Protein AF-A0A8B6LXP3-F1 (afdb_monomer)

Sequence (207 aa):
MALITLAGRPRSDGAAGLPGRSPDLTAPDLPWEQPFKASILNLYGLVAARHMHEFGTTGEQLAWIKVAASTHAALNPSAMLRKVVTTEEVLASPLISGPLHKLDCCVVSDGGGALVVVHPDVARSLRRPVVNVLGAGEAVKGLQNGQVDLTWSAAAISGPRAFEEAGVKPADIQYASIYDSFTITVLMQLEDLGSRHGSGTLILERQ

Nearest PDB structures (foldseek):
  4u4e-assembly1_A  TM=8.832E-01  e=1.175E-10  Sphaerobacter thermophilus DSM 20745
  4yzo-assembly1_A  TM=8.970E-01  e=3.264E-09  Sulfurisphaera tokodaii str. 7
  7pyt-assembly1_B  TM=8.381E-01  e=6.774E-08  Geobacter metallireducens GS-15
  5ab7-assembly3_E  TM=8.722E-01  e=1.674E-06  Trypanosoma brucei brucei
  5ab5-assembly1_B  TM=7.367E-01  e=5.529E-07  Trypanosoma brucei brucei

Structure (mmCIF, N/CA/C/O backbone):
data_AF-A0A8B6LXP3-F1
#
_entry.id   AF-A0A8B6LXP3-F1
#
loop_
_atom_site.group_PDB
_atom_site.id
_atom_site.type_symbol
_atom_site.label_atom_id
_atom_site.label_alt_id
_atom_site.label_comp_id
_atom_site.label_asym_id
_atom_site.label_entity_id
_atom_site.label_seq_id
_atom_site.pdbx_PDB_ins_code
_atom_site.Cartn_x
_atom_site.Cartn_y
_atom_site.Cartn_z
_atom_site.occupancy
_atom_site.B_iso_or_equiv
_atom_site.auth_seq_id
_atom_site.auth_comp_id
_atom_site.auth_asym_id
_atom_site.auth_atom_id
_atom_site.pdbx_PDB_model_num
ATOM 1 N N . MET A 1 1 ? 21.561 -13.817 -13.496 1.00 84.19 1 MET A N 1
ATOM 2 C CA . MET A 1 1 ? 20.563 -14.296 -12.516 1.00 84.19 1 MET A CA 1
ATOM 3 C C . MET A 1 1 ? 20.689 -13.422 -11.290 1.00 84.19 1 MET A C 1
ATOM 5 O O . MET A 1 1 ? 21.812 -13.187 -10.868 1.00 84.19 1 MET A O 1
ATOM 9 N N . ALA A 1 2 ? 19.573 -12.944 -10.760 1.00 91.56 2 ALA A N 1
ATOM 10 C CA . ALA A 1 2 ? 19.497 -12.203 -9.513 1.00 91.56 2 ALA A CA 1
ATOM 11 C C . ALA A 1 2 ? 18.527 -12.924 -8.569 1.00 91.56 2 ALA A C 1
ATOM 13 O O . ALA A 1 2 ? 17.485 -13.420 -9.001 1.00 91.56 2 ALA A O 1
ATOM 14 N N . LEU A 1 3 ? 18.888 -12.997 -7.291 1.00 92.38 3 LEU A N 1
ATOM 15 C CA . LEU A 1 3 ? 18.000 -13.430 -6.219 1.00 92.38 3 LEU A CA 1
ATOM 16 C C . LEU A 1 3 ? 17.591 -12.181 -5.445 1.00 92.38 3 LEU A C 1
ATOM 18 O O . LEU A 1 3 ? 18.448 -11.493 -4.896 1.00 92.38 3 LEU A O 1
ATOM 22 N N . ILE A 1 4 ? 16.295 -11.900 -5.407 1.00 92.12 4 ILE A N 1
ATOM 23 C CA . ILE A 1 4 ? 15.724 -10.809 -4.622 1.00 92.12 4 ILE A CA 1
ATOM 24 C C . ILE A 1 4 ? 15.083 -11.446 -3.400 1.00 92.12 4 ILE A C 1
ATOM 26 O O . ILE A 1 4 ? 14.186 -12.271 -3.543 1.00 92.12 4 ILE A O 1
ATOM 30 N N . THR A 1 5 ? 15.539 -11.085 -2.206 1.00 90.38 5 THR A N 1
ATOM 31 C CA . THR A 1 5 ? 14.989 -11.590 -0.943 1.00 90.38 5 THR A CA 1
ATOM 32 C C . THR A 1 5 ? 14.399 -10.448 -0.138 1.00 90.38 5 THR A C 1
ATOM 34 O O . THR A 1 5 ? 15.025 -9.397 -0.019 1.00 90.38 5 THR A O 1
ATOM 37 N N . LEU A 1 6 ? 13.247 -10.681 0.477 1.00 87.44 6 LEU A N 1
ATOM 38 C CA . LEU A 1 6 ? 12.652 -9.782 1.456 1.00 87.44 6 LEU A CA 1
ATOM 39 C C . LEU A 1 6 ? 12.399 -10.578 2.733 1.00 87.44 6 LEU A C 1
ATOM 41 O O . LEU A 1 6 ? 11.826 -11.663 2.673 1.00 87.44 6 LEU A O 1
ATOM 45 N N . ALA A 1 7 ? 12.806 -10.047 3.880 1.00 85.31 7 ALA A N 1
ATOM 46 C CA . ALA A 1 7 ? 12.454 -10.597 5.181 1.00 85.31 7 ALA A CA 1
ATOM 47 C C . ALA A 1 7 ? 12.233 -9.457 6.175 1.00 85.31 7 ALA A C 1
ATOM 49 O O . ALA A 1 7 ? 13.026 -8.519 6.234 1.00 85.31 7 ALA A O 1
ATOM 50 N N . GLY A 1 8 ? 11.162 -9.552 6.958 1.00 77.44 8 GLY A N 1
ATOM 51 C CA . GLY A 1 8 ? 10.826 -8.619 8.025 1.00 77.44 8 GLY A CA 1
ATOM 52 C C . GLY A 1 8 ? 10.485 -9.375 9.304 1.00 77.44 8 GLY A C 1
ATOM 53 O O . GLY A 1 8 ? 9.817 -10.411 9.260 1.00 77.44 8 GLY A O 1
ATOM 54 N N . ARG A 1 9 ? 10.947 -8.855 10.446 1.00 79.75 9 ARG A N 1
ATOM 55 C CA . ARG A 1 9 ? 10.598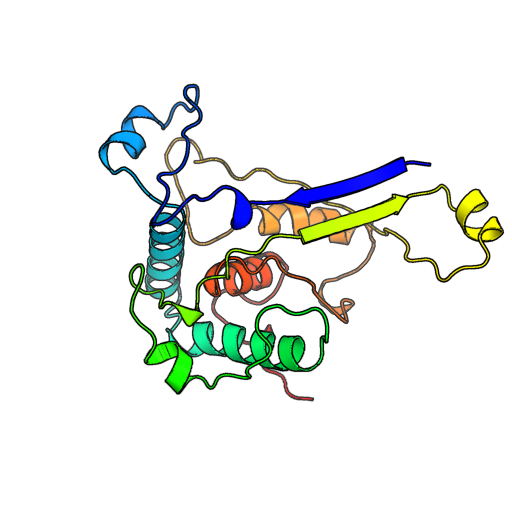 -9.362 11.785 1.00 79.75 9 ARG A CA 1
ATOM 56 C C . ARG A 1 9 ? 9.959 -8.308 12.716 1.00 79.75 9 ARG A C 1
ATOM 58 O O . ARG A 1 9 ? 10.206 -8.348 13.921 1.00 79.75 9 ARG A O 1
ATOM 65 N N . PRO A 1 10 ? 9.128 -7.369 12.213 1.00 73.50 10 PRO A N 1
ATOM 66 C CA . PRO A 1 10 ? 8.651 -6.243 13.017 1.00 73.50 10 PRO A CA 1
ATOM 67 C C . PRO A 1 10 ? 7.785 -6.650 14.220 1.00 73.50 10 PRO A C 1
ATOM 69 O O . PRO A 1 10 ? 7.701 -5.892 15.183 1.00 73.50 10 PRO A O 1
ATOM 72 N N . ARG A 1 11 ? 7.151 -7.830 14.209 1.00 76.56 11 ARG A N 1
ATOM 73 C CA . ARG A 1 11 ? 6.376 -8.333 15.353 1.00 76.56 11 ARG A CA 1
ATOM 74 C C . ARG A 1 11 ? 7.286 -8.980 16.397 1.00 76.56 11 ARG A C 1
ATOM 76 O O . ARG A 1 11 ? 7.095 -8.757 17.590 1.00 76.56 11 ARG A O 1
ATOM 83 N N . SER A 1 12 ? 8.263 -9.774 15.956 1.00 77.88 12 SER A N 1
ATOM 84 C CA . SER A 1 12 ? 9.232 -10.440 16.842 1.00 77.88 12 SER A CA 1
ATOM 85 C C . SER A 1 12 ? 10.267 -9.483 17.444 1.00 77.88 12 SER A C 1
ATOM 87 O O . SER A 1 12 ? 10.824 -9.788 18.495 1.00 77.88 12 SER A O 1
ATOM 89 N N . ASP A 1 13 ? 10.484 -8.317 16.833 1.00 73.12 13 ASP A N 1
ATOM 90 C CA . ASP A 1 13 ? 11.403 -7.282 17.330 1.00 73.12 13 ASP A CA 1
ATOM 91 C C . ASP A 1 13 ? 10.848 -6.503 18.546 1.00 73.12 13 ASP A C 1
ATOM 93 O O . ASP A 1 13 ? 11.537 -5.661 19.118 1.00 73.12 13 ASP A O 1
ATOM 97 N N . GLY A 1 14 ? 9.617 -6.792 18.988 1.00 57.97 14 GLY A N 1
ATOM 98 C CA . GLY A 1 14 ? 9.099 -6.331 20.282 1.00 57.97 14 GLY A CA 1
ATOM 99 C C . GLY A 1 14 ? 8.690 -4.856 20.346 1.00 57.97 14 GLY A C 1
ATOM 100 O O . GLY A 1 14 ? 8.429 -4.349 21.438 1.00 57.97 14 GLY A O 1
ATOM 101 N N . ALA A 1 15 ? 8.592 -4.163 19.207 1.00 57.53 15 ALA A N 1
ATOM 102 C CA . ALA A 1 15 ? 8.034 -2.815 19.138 1.00 57.53 15 ALA A CA 1
ATOM 103 C C . ALA A 1 15 ? 6.526 -2.849 19.460 1.00 57.53 15 ALA A C 1
ATOM 105 O O . ALA A 1 15 ? 5.680 -3.028 18.586 1.00 57.53 15 ALA A O 1
ATOM 106 N N . ALA A 1 16 ? 6.183 -2.712 20.741 1.00 47.12 16 ALA A N 1
ATOM 107 C CA . ALA A 1 16 ? 4.808 -2.580 21.207 1.00 47.12 16 ALA A CA 1
ATOM 108 C C . ALA A 1 16 ? 4.394 -1.098 21.251 1.00 47.12 16 ALA A C 1
ATOM 110 O O . ALA A 1 16 ? 5.124 -0.258 21.773 1.00 47.12 16 ALA A O 1
ATOM 111 N N . GLY A 1 17 ? 3.199 -0.782 20.743 1.00 55.72 17 GLY A N 1
ATOM 112 C CA . GLY A 1 17 ? 2.624 0.570 20.759 1.00 55.72 17 GLY A CA 1
ATOM 113 C C . GLY A 1 17 ? 2.599 1.237 19.383 1.00 55.72 17 GLY A C 1
ATOM 114 O O . GLY A 1 17 ? 2.706 0.564 18.365 1.00 55.72 17 GLY A O 1
ATOM 115 N N . LEU A 1 18 ? 2.410 2.559 19.357 1.00 58.12 18 LEU A N 1
ATOM 116 C CA . LEU A 1 18 ? 2.566 3.397 18.165 1.00 58.12 18 LEU A CA 1
ATOM 117 C C . LEU A 1 18 ? 4.042 3.817 18.084 1.00 58.12 18 LEU A C 1
ATOM 119 O O . LEU A 1 18 ? 4.393 4.830 18.695 1.00 58.12 18 LEU A O 1
ATOM 123 N N . PRO A 1 19 ? 4.940 3.061 17.423 1.00 58.75 19 PRO A N 1
ATOM 124 C CA . PRO A 1 19 ? 6.318 3.503 17.289 1.00 58.75 19 PRO A CA 1
ATOM 125 C C . PRO A 1 19 ? 6.330 4.849 16.561 1.00 58.75 19 PRO A C 1
ATOM 127 O O . PRO A 1 19 ? 5.720 5.010 15.500 1.00 58.75 19 PRO A O 1
ATOM 130 N N . GLY A 1 20 ? 7.001 5.835 17.158 1.00 59.81 20 GLY A N 1
ATOM 131 C CA . GLY A 1 20 ? 7.277 7.093 16.476 1.00 59.81 20 GLY A CA 1
ATOM 132 C C . GLY A 1 20 ? 8.071 6.806 15.205 1.00 59.81 20 GLY A C 1
ATOM 133 O O . GLY A 1 20 ? 8.937 5.929 15.198 1.00 59.81 20 GLY A O 1
ATOM 134 N N . ARG A 1 21 ? 7.768 7.527 14.122 1.00 66.38 21 ARG A N 1
ATOM 135 C CA . ARG A 1 21 ? 8.555 7.452 12.888 1.00 66.38 21 ARG A CA 1
ATOM 136 C C . ARG A 1 21 ? 10.017 7.749 13.235 1.00 66.38 21 ARG A C 1
ATOM 138 O O . ARG A 1 21 ? 10.291 8.815 13.778 1.00 66.38 21 ARG A O 1
ATOM 145 N N . SER A 1 22 ? 10.940 6.830 12.941 1.00 65.62 22 SER A N 1
ATOM 146 C CA . SER A 1 22 ? 12.377 7.116 13.023 1.00 65.62 22 SER A CA 1
ATOM 147 C C . SER A 1 22 ? 12.699 8.183 11.975 1.00 65.62 22 SER A C 1
ATOM 149 O O . SER A 1 22 ? 12.541 7.907 10.784 1.00 65.62 22 SER A O 1
ATOM 151 N N . PRO A 1 23 ? 13.059 9.410 12.381 1.00 66.44 23 PRO A N 1
ATOM 152 C CA . PRO A 1 23 ? 13.238 10.486 11.426 1.00 66.44 23 PRO A CA 1
ATOM 153 C C . PRO A 1 23 ? 14.556 10.323 10.673 1.00 66.44 23 PRO A C 1
ATOM 155 O O . PRO A 1 23 ? 15.575 9.956 11.259 1.00 66.44 23 PRO A O 1
ATOM 158 N N . ASP A 1 24 ? 14.542 10.665 9.388 1.00 73.94 24 ASP A N 1
ATOM 159 C CA . ASP A 1 24 ? 15.772 11.014 8.689 1.00 73.94 24 ASP A CA 1
ATOM 160 C C . ASP A 1 24 ? 16.252 12.360 9.239 1.00 73.94 24 ASP A C 1
ATOM 162 O O . ASP A 1 24 ? 15.599 13.385 9.052 1.00 73.94 24 ASP A O 1
ATOM 166 N N . LEU A 1 25 ? 17.386 12.347 9.944 1.00 78.88 25 LEU A N 1
ATOM 167 C CA . LEU A 1 25 ? 17.960 13.534 10.584 1.00 78.88 25 LEU A CA 1
ATOM 168 C C . LEU A 1 25 ? 18.403 14.607 9.580 1.00 78.88 25 LEU A C 1
ATOM 170 O O . LEU A 1 25 ? 18.666 15.738 9.981 1.00 78.88 25 LEU A O 1
ATOM 174 N N . THR A 1 26 ? 18.496 14.256 8.297 1.00 80.31 26 THR A N 1
ATOM 175 C CA . THR A 1 26 ? 18.890 15.164 7.216 1.00 80.31 26 THR A CA 1
ATOM 176 C C . THR A 1 26 ? 17.704 15.724 6.434 1.00 80.31 26 THR A C 1
ATOM 178 O O . THR A 1 26 ? 17.899 16.593 5.584 1.00 80.31 26 THR A O 1
ATOM 181 N N . ALA A 1 27 ? 16.479 15.279 6.736 1.00 78.56 27 ALA A N 1
ATOM 182 C CA . ALA A 1 27 ? 15.285 15.762 6.060 1.00 78.56 27 ALA A CA 1
ATOM 183 C C . ALA A 1 27 ? 15.072 17.265 6.356 1.00 78.56 27 ALA A C 1
ATOM 185 O O . ALA A 1 27 ? 14.985 17.655 7.525 1.00 78.56 27 ALA A O 1
ATOM 186 N N . PRO A 1 28 ? 14.990 18.133 5.329 1.00 80.06 28 PRO A N 1
ATOM 187 C CA . PRO A 1 28 ? 14.907 19.589 5.511 1.00 80.06 28 PRO A CA 1
ATOM 188 C C . PRO A 1 28 ? 13.631 20.033 6.247 1.00 80.06 28 PRO A C 1
ATOM 190 O O . PRO A 1 28 ? 13.588 21.094 6.868 1.00 80.06 28 PRO A O 1
ATOM 193 N N . ASP A 1 29 ? 12.594 19.210 6.182 1.00 79.56 29 ASP A N 1
ATOM 194 C CA . ASP A 1 29 ? 11.295 19.354 6.829 1.00 79.56 29 ASP A CA 1
ATOM 195 C C . ASP A 1 29 ? 11.272 18.901 8.295 1.00 79.56 29 ASP A C 1
ATOM 197 O O . ASP A 1 29 ? 10.357 19.269 9.035 1.00 79.56 29 ASP A O 1
ATOM 201 N N . LEU A 1 30 ? 12.288 18.159 8.748 1.00 82.44 30 LEU A N 1
ATOM 202 C CA . LEU A 1 30 ? 12.310 17.559 10.078 1.00 82.44 30 LEU A CA 1
ATOM 203 C C . LEU A 1 30 ? 12.027 18.554 11.219 1.00 82.44 30 LEU A C 1
ATOM 205 O O . LEU A 1 30 ? 11.229 18.205 12.091 1.00 82.44 30 LEU A O 1
ATOM 209 N N . PRO A 1 31 ? 12.593 19.782 11.246 1.00 85.88 31 PRO A N 1
ATOM 210 C CA . PRO A 1 31 ? 12.303 20.742 12.315 1.00 85.88 31 PRO A CA 1
ATOM 211 C C . PRO A 1 31 ? 10.820 21.124 12.417 1.00 85.88 31 PRO A C 1
ATOM 213 O O . PRO A 1 31 ? 10.364 21.531 13.486 1.00 85.88 31 PRO A O 1
ATOM 216 N N . TRP A 1 32 ? 10.069 20.984 11.321 1.00 82.44 32 TRP A N 1
ATOM 217 C CA . TRP A 1 32 ? 8.648 21.305 11.239 1.00 82.44 32 TRP A CA 1
ATOM 218 C C . TRP A 1 32 ? 7.757 20.112 11.588 1.00 82.44 32 TRP A C 1
ATOM 220 O O . TRP A 1 32 ? 6.678 20.321 12.122 1.00 82.44 32 TRP A O 1
ATOM 230 N N . GLU A 1 33 ? 8.186 18.871 11.344 1.00 81.38 33 GLU A N 1
ATOM 231 C CA . GLU A 1 33 ? 7.386 17.675 11.665 1.00 81.38 33 GLU A CA 1
ATOM 232 C C . GLU A 1 33 ? 7.692 17.097 13.056 1.00 81.38 33 GLU A C 1
ATOM 234 O O . GLU A 1 33 ? 6.796 16.613 13.757 1.00 81.38 33 GLU A O 1
ATOM 239 N N . GLN A 1 34 ? 8.958 17.152 13.483 1.00 83.62 34 GLN A N 1
ATOM 240 C CA . GLN A 1 34 ? 9.439 16.497 14.701 1.00 83.62 34 GLN A CA 1
ATOM 241 C C . GLN A 1 34 ? 8.672 16.899 15.974 1.00 83.62 34 GLN A C 1
ATOM 243 O O . GLN A 1 34 ? 8.364 15.997 16.765 1.00 83.62 34 GLN A O 1
ATOM 248 N N . PRO A 1 35 ? 8.312 18.182 16.206 1.00 87.75 35 PRO A N 1
ATOM 249 C CA . PRO A 1 35 ? 7.570 18.574 17.405 1.00 87.75 35 PRO A CA 1
ATOM 250 C C . PRO A 1 35 ? 6.214 17.871 17.543 1.00 87.75 35 PRO A C 1
ATOM 252 O O . PRO A 1 35 ? 5.754 17.639 18.662 1.00 87.75 35 PRO A O 1
ATOM 255 N N . PHE A 1 36 ? 5.599 17.485 16.421 1.00 85.81 36 PHE A N 1
ATOM 256 C CA . PHE A 1 36 ? 4.285 16.845 16.381 1.00 85.81 36 PHE A CA 1
ATOM 257 C C . PHE A 1 36 ? 4.342 15.326 16.567 1.00 85.81 36 PHE A C 1
ATOM 259 O O . PHE A 1 36 ? 3.299 14.704 16.760 1.00 85.81 36 PHE A O 1
ATOM 266 N N . LYS A 1 37 ? 5.544 14.727 16.546 1.00 83.75 37 LYS A N 1
ATOM 267 C CA . LYS A 1 37 ? 5.781 13.292 16.796 1.00 83.75 37 LYS A CA 1
ATOM 268 C C . LYS A 1 37 ? 4.835 12.387 15.998 1.00 83.75 37 LYS A C 1
ATOM 270 O O . LYS A 1 37 ? 4.305 11.409 16.528 1.00 83.75 37 LYS A O 1
ATOM 275 N N . ALA A 1 38 ? 4.614 12.730 14.730 1.00 83.50 38 ALA A N 1
ATOM 276 C CA . ALA A 1 38 ? 3.672 12.015 13.886 1.00 83.50 38 ALA A CA 1
ATOM 277 C C . ALA A 1 38 ? 4.057 10.532 13.760 1.00 83.50 38 ALA A C 1
ATOM 279 O O . ALA A 1 38 ? 5.201 10.179 13.460 1.00 83.50 38 ALA A O 1
ATOM 280 N N . SER A 1 39 ? 3.079 9.655 13.977 1.00 86.94 39 SER A N 1
ATOM 281 C CA . SER A 1 39 ? 3.188 8.242 13.617 1.00 86.94 39 SER A CA 1
ATOM 282 C C . SER A 1 39 ? 2.696 8.026 12.184 1.00 86.94 39 SER A C 1
ATOM 284 O O . SER A 1 39 ? 1.926 8.831 11.656 1.00 86.94 39 SER A O 1
ATOM 286 N N . ILE A 1 40 ? 3.079 6.907 11.563 1.00 87.81 40 ILE A N 1
ATOM 287 C CA . ILE A 1 40 ? 2.568 6.523 10.235 1.00 87.81 40 ILE A CA 1
ATOM 288 C C . ILE A 1 40 ? 1.030 6.477 10.221 1.00 87.81 40 ILE A C 1
ATOM 290 O O . ILE A 1 40 ? 0.410 6.925 9.261 1.00 87.81 40 ILE A O 1
ATOM 294 N N . LEU A 1 41 ? 0.416 6.021 11.316 1.00 90.94 41 LEU A N 1
ATOM 295 C CA . LEU A 1 41 ? -1.039 5.989 11.483 1.00 90.94 41 LEU A CA 1
ATOM 296 C C . LEU A 1 41 ? -1.665 7.383 11.402 1.00 90.94 41 LEU A C 1
ATOM 298 O O . LEU A 1 41 ? -2.692 7.557 10.751 1.00 90.94 41 LEU A O 1
ATOM 302 N N . ASN A 1 42 ? -1.032 8.385 12.014 1.00 91.69 42 ASN A N 1
ATOM 303 C CA . ASN A 1 42 ? -1.532 9.757 11.957 1.00 91.69 42 ASN A CA 1
ATOM 304 C C . ASN A 1 42 ? -1.368 10.371 10.572 1.00 91.69 42 ASN A C 1
ATOM 306 O O . ASN A 1 42 ? -2.283 11.040 10.101 1.00 91.69 42 ASN A O 1
ATOM 310 N N . LEU A 1 43 ? -0.250 10.098 9.896 1.00 91.56 43 LEU A N 1
ATOM 311 C CA . LEU A 1 43 ? -0.015 10.593 8.540 1.0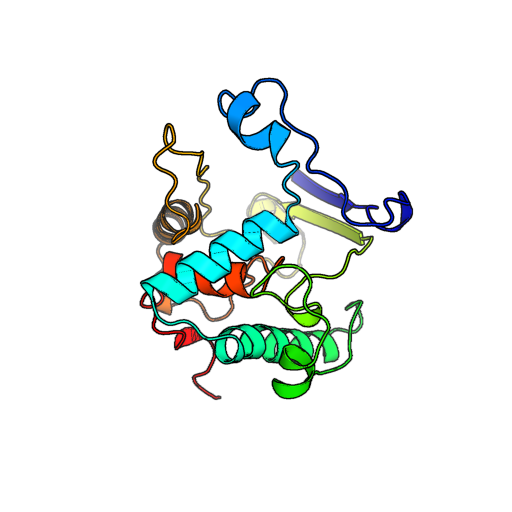0 91.56 43 LEU A CA 1
ATOM 312 C C . LEU A 1 43 ? -1.055 10.045 7.554 1.00 91.56 43 LEU A C 1
ATOM 314 O O . LEU A 1 43 ? -1.649 10.820 6.809 1.00 91.56 43 LEU A O 1
ATOM 318 N N . TYR A 1 44 ? -1.358 8.745 7.595 1.00 95.31 44 TYR A N 1
ATOM 319 C CA . TYR A 1 44 ? -2.421 8.183 6.751 1.00 95.31 44 TYR A CA 1
ATOM 320 C C . TYR A 1 44 ? -3.832 8.594 7.199 1.00 95.31 44 TYR A C 1
ATOM 322 O O . TYR A 1 44 ? -4.722 8.715 6.358 1.00 95.31 44 TYR A O 1
ATOM 330 N N . GLY A 1 45 ? -4.040 8.898 8.485 1.00 96.69 45 GLY A N 1
ATOM 331 C CA . GLY A 1 45 ? -5.264 9.553 8.954 1.00 96.69 45 GLY A CA 1
ATOM 332 C C . GLY A 1 45 ? -5.477 10.926 8.304 1.00 96.69 45 GLY A C 1
ATOM 333 O O . GLY A 1 45 ? -6.570 11.208 7.819 1.00 96.69 45 GLY A O 1
ATOM 334 N N . LEU A 1 46 ? -4.423 11.748 8.205 1.00 95.81 46 LEU A N 1
ATOM 335 C CA . LEU A 1 46 ? -4.471 13.044 7.510 1.00 95.81 46 LEU A CA 1
ATOM 336 C C . LEU A 1 46 ? -4.766 12.888 6.017 1.00 95.81 46 LEU A C 1
ATOM 338 O O . LEU A 1 46 ? -5.557 13.650 5.467 1.00 95.81 46 LEU A O 1
ATOM 342 N N . VAL A 1 47 ? -4.160 11.889 5.376 1.00 96.62 47 VAL A N 1
ATOM 343 C CA . VAL A 1 47 ? -4.432 11.551 3.976 1.00 96.62 47 VAL A CA 1
ATOM 344 C C . VAL A 1 47 ? -5.911 11.214 3.775 1.00 96.62 47 VAL A C 1
ATOM 346 O O . VAL A 1 47 ? -6.561 11.801 2.912 1.00 96.62 47 VAL A O 1
ATOM 349 N N . ALA A 1 48 ? -6.466 10.321 4.600 1.00 97.94 48 ALA A N 1
ATOM 350 C CA . ALA A 1 48 ? -7.876 9.954 4.519 1.00 97.94 48 ALA A CA 1
ATOM 351 C C . ALA A 1 48 ? -8.783 11.158 4.784 1.00 97.94 48 ALA A C 1
ATOM 353 O O . ALA A 1 48 ? -9.673 11.429 3.987 1.00 97.94 48 ALA A O 1
ATOM 354 N N . ALA A 1 49 ? -8.515 11.940 5.832 1.00 98.06 49 ALA A N 1
ATOM 355 C CA . ALA A 1 49 ? -9.271 13.155 6.119 1.00 98.06 49 ALA A CA 1
ATOM 356 C C . ALA A 1 49 ? -9.243 14.148 4.944 1.00 98.06 49 ALA A C 1
ATOM 358 O O . ALA A 1 49 ? -10.279 14.723 4.606 1.00 98.06 49 ALA A O 1
ATOM 359 N N . ARG A 1 50 ? -8.084 14.333 4.294 1.00 97.50 50 ARG A N 1
ATOM 360 C CA . ARG A 1 50 ? -7.965 15.227 3.138 1.00 97.50 50 ARG A CA 1
ATOM 361 C C . ARG A 1 50 ? -8.756 14.713 1.940 1.00 97.50 50 ARG A C 1
ATOM 363 O O . ARG A 1 50 ? -9.448 15.501 1.306 1.00 97.50 50 ARG A O 1
ATOM 370 N N . HIS A 1 51 ? -8.678 13.418 1.650 1.00 97.56 51 HIS A N 1
ATOM 371 C CA . HIS A 1 51 ? -9.411 12.802 0.542 1.00 97.56 51 HIS A CA 1
ATOM 372 C C . HIS A 1 51 ? -10.928 12.867 0.762 1.00 97.56 51 HIS A C 1
ATOM 374 O O . HIS A 1 51 ? -11.665 13.274 -0.132 1.00 97.56 51 HIS A O 1
ATOM 380 N N . MET A 1 52 ? -11.395 12.588 1.985 1.00 96.88 52 MET A N 1
ATOM 381 C CA . MET A 1 52 ? -12.802 12.760 2.365 1.00 96.88 52 MET A CA 1
ATOM 382 C C . MET A 1 52 ? -13.265 14.215 2.220 1.00 96.88 52 MET A C 1
ATOM 384 O O . MET A 1 52 ? -14.376 14.459 1.758 1.00 96.88 52 MET A O 1
ATOM 388 N N . HIS A 1 53 ? -12.426 15.183 2.598 1.00 97.44 53 HIS A N 1
ATOM 389 C CA . HIS A 1 53 ? -12.740 16.605 2.457 1.00 97.44 53 HIS A CA 1
ATOM 390 C C . HIS A 1 53 ? -12.851 17.047 0.992 1.00 97.44 53 HIS A C 1
ATOM 392 O O . HIS A 1 53 ? -13.788 17.760 0.648 1.00 97.44 53 HIS A O 1
ATOM 398 N N . GLU A 1 54 ? -11.905 16.635 0.146 1.00 96.25 54 GLU A N 1
ATOM 399 C CA . GLU A 1 54 ? -11.819 17.071 -1.253 1.00 96.25 54 GLU A CA 1
ATOM 400 C C . GLU A 1 54 ? -12.844 16.361 -2.151 1.00 96.25 54 GLU A C 1
ATOM 402 O O . GLU A 1 54 ? -13.466 16.986 -3.007 1.00 96.25 54 GLU A O 1
ATOM 407 N N . PHE A 1 55 ? -13.038 15.054 -1.947 1.00 95.25 55 PHE A N 1
ATOM 408 C CA . PHE A 1 55 ? -13.793 14.200 -2.869 1.00 95.25 55 PHE A CA 1
ATOM 409 C C . PHE A 1 55 ? -15.064 13.597 -2.265 1.00 95.25 55 PHE A C 1
ATOM 411 O O . PHE A 1 55 ? -15.814 12.925 -2.969 1.00 95.25 55 PHE A O 1
ATOM 418 N N . GLY A 1 56 ? -15.334 13.821 -0.976 1.00 95.25 56 GLY A N 1
ATOM 419 C CA . GLY A 1 56 ? -16.524 13.287 -0.312 1.00 95.25 56 GLY A CA 1
ATOM 420 C C . GLY A 1 56 ? -16.463 11.786 -0.021 1.00 95.25 56 GLY A C 1
ATOM 421 O O . GLY A 1 56 ? -17.501 11.181 0.243 1.00 95.25 56 GLY A O 1
ATOM 422 N N . THR A 1 57 ? -15.271 11.180 -0.060 1.00 95.88 57 THR A N 1
ATOM 423 C CA . THR A 1 57 ? -15.069 9.776 0.318 1.00 95.88 57 THR A CA 1
ATOM 424 C C . THR A 1 57 ? -15.648 9.495 1.697 1.00 95.88 57 THR A C 1
ATOM 426 O O . THR A 1 57 ? -15.570 10.315 2.612 1.00 95.88 57 THR A O 1
ATOM 429 N N . THR A 1 58 ? -16.237 8.318 1.856 1.00 97.06 58 THR A N 1
ATOM 430 C CA . THR A 1 58 ? -16.888 7.889 3.093 1.00 97.06 58 THR A CA 1
ATOM 431 C C . THR A 1 58 ? -16.105 6.767 3.764 1.00 97.06 58 THR A C 1
ATOM 433 O O . THR A 1 58 ? -15.413 5.985 3.111 1.00 97.06 58 THR A O 1
ATOM 436 N N . GLY A 1 59 ? -16.258 6.636 5.085 1.00 96.50 59 GLY A N 1
ATOM 437 C CA . GLY A 1 59 ? -15.719 5.480 5.807 1.00 96.50 59 GLY A CA 1
ATOM 438 C C . GLY A 1 59 ? -16.291 4.152 5.297 1.00 96.50 59 GLY A C 1
ATOM 439 O O . GLY A 1 59 ? -15.599 3.142 5.320 1.00 96.50 59 GLY A O 1
ATOM 440 N N . GLU A 1 60 ? -17.524 4.155 4.781 1.00 97.44 60 GLU A N 1
ATOM 441 C CA . GLU A 1 60 ? -18.153 2.977 4.178 1.00 97.44 60 GLU A CA 1
ATOM 442 C C . GLU A 1 60 ? -17.408 2.510 2.916 1.00 97.44 60 GLU A C 1
ATOM 444 O O . GLU A 1 60 ? -17.096 1.328 2.785 1.00 97.44 60 GLU A O 1
ATOM 449 N N . GLN A 1 61 ? -17.033 3.441 2.032 1.00 96.94 61 GLN A N 1
ATOM 450 C CA . GLN A 1 61 ? -16.232 3.133 0.840 1.00 96.94 61 GLN A CA 1
ATOM 451 C C . GLN A 1 61 ? -14.846 2.587 1.201 1.00 96.94 61 GLN A C 1
ATOM 453 O O . GLN A 1 61 ? -14.371 1.643 0.571 1.00 96.94 61 GLN A O 1
ATOM 458 N N . LEU A 1 62 ? -14.204 3.138 2.238 1.00 97.62 62 LEU A N 1
ATOM 459 C CA . LEU A 1 62 ? -12.940 2.599 2.747 1.00 97.62 62 LEU A CA 1
ATOM 460 C C . LEU A 1 62 ? -13.124 1.192 3.336 1.00 97.62 62 LEU A C 1
ATOM 462 O O . LEU A 1 62 ? -12.303 0.305 3.100 1.00 97.62 62 LEU A O 1
ATOM 466 N N . ALA A 1 63 ? -14.234 0.944 4.029 1.00 97.88 63 ALA A N 1
ATOM 467 C CA . ALA A 1 63 ? -14.539 -0.363 4.592 1.00 97.88 63 ALA A CA 1
ATOM 468 C C . ALA A 1 63 ? -14.742 -1.448 3.521 1.00 97.88 63 ALA A C 1
ATOM 470 O O . ALA A 1 63 ? -14.332 -2.590 3.742 1.00 97.88 63 ALA A O 1
ATOM 471 N N . TRP A 1 64 ? -15.278 -1.117 2.339 1.00 97.88 64 TRP A N 1
ATOM 472 C CA . TRP A 1 64 ? -15.399 -2.069 1.223 1.00 97.88 64 TRP A CA 1
ATOM 473 C C . TRP A 1 64 ? -14.053 -2.684 0.825 1.00 97.88 64 TRP A C 1
ATOM 475 O O . TRP A 1 64 ? -13.975 -3.886 0.560 1.00 97.88 64 TRP A O 1
ATOM 485 N N . ILE A 1 65 ? -12.978 -1.892 0.868 1.00 97.38 65 ILE A N 1
ATOM 486 C CA . ILE A 1 65 ? -11.609 -2.349 0.586 1.00 97.38 65 ILE A CA 1
ATOM 487 C C . ILE A 1 65 ? -11.206 -3.434 1.584 1.00 97.38 65 ILE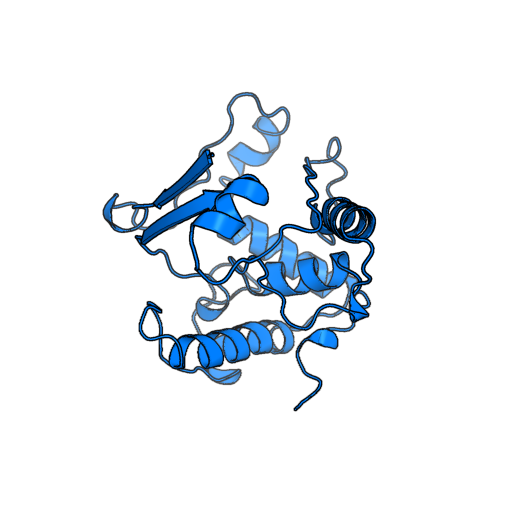 A C 1
ATOM 489 O O . ILE A 1 65 ? -10.688 -4.486 1.202 1.00 97.38 65 ILE A O 1
ATOM 493 N N . LYS A 1 66 ? -11.500 -3.223 2.870 1.00 97.62 66 LYS A N 1
ATOM 494 C CA . LYS A 1 66 ? -11.199 -4.202 3.914 1.00 97.62 66 LYS A CA 1
ATOM 495 C C . LYS A 1 66 ? -12.024 -5.480 3.771 1.00 97.62 66 LYS A C 1
ATOM 497 O O . LYS A 1 66 ? -11.479 -6.574 3.946 1.00 97.62 66 LYS A O 1
ATOM 502 N N . VAL A 1 67 ? -13.310 -5.365 3.447 1.00 98.00 67 VAL A N 1
ATOM 503 C CA . VAL A 1 67 ? -14.189 -6.521 3.205 1.00 98.00 67 VAL A CA 1
ATOM 504 C C . VAL A 1 67 ? -13.644 -7.359 2.045 1.00 98.00 67 VAL A C 1
ATOM 506 O O . VAL A 1 67 ? -13.445 -8.571 2.204 1.00 98.00 67 VAL A O 1
ATOM 509 N N . ALA A 1 68 ? -13.300 -6.717 0.925 1.00 96.44 68 ALA A N 1
ATOM 510 C CA . ALA A 1 68 ? -12.695 -7.374 -0.229 1.00 96.44 68 ALA A CA 1
ATOM 511 C C . ALA A 1 68 ? -11.377 -8.068 0.148 1.00 96.44 68 ALA A C 1
ATOM 513 O O . ALA A 1 68 ? -11.216 -9.264 -0.103 1.00 96.44 68 ALA A O 1
ATOM 514 N N . ALA A 1 69 ? -10.463 -7.372 0.830 1.00 96.25 69 ALA A N 1
ATOM 515 C CA . ALA A 1 69 ? -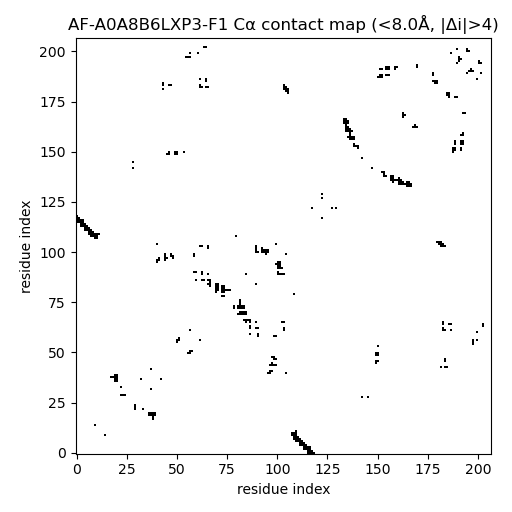9.198 -7.952 1.282 1.00 96.25 69 ALA A CA 1
ATOM 516 C C . ALA A 1 69 ? -9.414 -9.166 2.206 1.00 96.25 69 ALA A C 1
ATOM 518 O O . ALA A 1 69 ? -8.761 -10.197 2.044 1.00 96.25 69 ALA A O 1
ATOM 519 N N . SER A 1 70 ? -10.369 -9.089 3.139 1.00 97.19 70 SER A N 1
ATOM 520 C CA . SER A 1 70 ? -10.670 -10.186 4.072 1.00 97.19 70 SER A CA 1
ATOM 521 C C . SER A 1 70 ? -11.243 -11.426 3.378 1.00 97.19 70 SER A C 1
ATOM 523 O O . SER A 1 70 ? -10.932 -12.551 3.771 1.00 97.19 70 SER A O 1
ATOM 525 N N . THR A 1 71 ? -12.016 -11.227 2.308 1.00 97.00 71 THR A N 1
ATOM 526 C CA . THR A 1 71 ? -12.586 -12.310 1.498 1.00 97.00 71 THR A CA 1
ATOM 527 C C . THR A 1 71 ? -11.482 -13.082 0.778 1.00 97.00 71 THR A C 1
ATOM 529 O O . THR A 1 71 ? -11.427 -14.308 0.864 1.00 97.00 71 THR A O 1
ATOM 532 N N . HIS A 1 72 ? -10.538 -12.378 0.149 1.00 95.06 72 HIS A N 1
ATOM 533 C CA . HIS A 1 72 ? -9.378 -13.008 -0.488 1.00 95.06 72 HIS A CA 1
ATOM 534 C C . HIS A 1 72 ? -8.451 -13.673 0.538 1.00 95.06 72 HIS A C 1
ATOM 536 O O . HIS A 1 72 ? -7.968 -14.786 0.320 1.00 95.06 72 HIS A O 1
ATOM 542 N N . ALA A 1 73 ? -8.237 -13.034 1.690 1.00 95.56 73 ALA A N 1
ATOM 543 C CA . ALA A 1 73 ? -7.404 -13.581 2.754 1.00 95.56 73 ALA A CA 1
ATOM 544 C C . ALA A 1 73 ? -7.965 -14.895 3.328 1.00 95.56 73 ALA A C 1
ATOM 546 O O . ALA A 1 73 ? -7.194 -15.798 3.647 1.00 95.56 73 ALA A O 1
ATOM 547 N N . ALA A 1 74 ? -9.290 -15.056 3.404 1.00 97.31 74 ALA A N 1
ATOM 548 C CA . ALA A 1 74 ? -9.916 -16.302 3.854 1.00 97.31 74 ALA A CA 1
ATOM 549 C C . ALA A 1 74 ? -9.556 -17.512 2.966 1.00 97.31 74 ALA A C 1
ATOM 551 O O . ALA A 1 74 ? -9.405 -18.632 3.473 1.00 97.31 74 ALA A O 1
ATOM 552 N N . LEU A 1 75 ? -9.354 -17.269 1.665 1.00 96.56 75 LEU A N 1
ATOM 553 C CA . LEU A 1 75 ? -8.970 -18.270 0.664 1.00 96.56 75 LEU A CA 1
ATOM 554 C C . LEU A 1 75 ? -7.468 -18.586 0.673 1.00 96.56 75 LEU A C 1
ATOM 556 O O . LEU A 1 75 ? -7.053 -19.615 0.142 1.00 96.56 75 LEU A O 1
ATOM 560 N N . ASN A 1 76 ? -6.646 -17.736 1.291 1.00 95.88 76 ASN A N 1
ATOM 561 C CA . ASN A 1 76 ? -5.205 -17.926 1.366 1.00 95.88 76 ASN A CA 1
ATOM 562 C C . ASN A 1 76 ? -4.819 -18.645 2.676 1.00 95.88 76 ASN A C 1
ATOM 564 O O . ASN A 1 76 ? -4.903 -18.048 3.753 1.00 95.88 76 ASN A O 1
ATOM 568 N N . PRO A 1 77 ? -4.343 -19.905 2.630 1.00 94.94 77 PRO A N 1
ATOM 569 C CA . PRO A 1 77 ? -3.952 -20.636 3.836 1.00 94.94 77 PRO A CA 1
ATOM 570 C C . PRO A 1 77 ? -2.766 -19.996 4.573 1.00 94.94 77 PRO A C 1
ATOM 572 O O . PRO A 1 77 ? -2.619 -20.222 5.772 1.00 94.94 77 PRO A O 1
ATOM 575 N N . SER A 1 78 ? -1.959 -19.184 3.885 1.00 92.81 78 SER A N 1
ATOM 576 C CA . SER A 1 78 ? -0.807 -18.472 4.447 1.00 92.81 78 SER A CA 1
ATOM 577 C C . SER A 1 78 ? -1.159 -17.098 5.029 1.00 92.81 78 SER A C 1
ATOM 579 O O . SER A 1 78 ? -0.285 -16.437 5.587 1.00 92.81 78 SER A O 1
ATOM 581 N N . ALA A 1 79 ? -2.404 -16.628 4.893 1.00 92.88 79 ALA A N 1
ATOM 582 C CA . ALA A 1 79 ? -2.797 -15.327 5.426 1.00 92.88 79 ALA A CA 1
ATOM 583 C C . ALA A 1 79 ? -2.867 -15.344 6.961 1.00 92.88 79 ALA A C 1
ATOM 585 O O . ALA A 1 79 ? -3.423 -16.258 7.569 1.00 92.88 79 ALA A O 1
ATOM 586 N N . MET A 1 80 ? -2.345 -14.287 7.591 1.00 90.88 80 MET A N 1
ATOM 587 C CA . MET A 1 80 ? -2.351 -14.136 9.051 1.00 90.88 80 MET A CA 1
ATOM 588 C C . MET A 1 80 ? -3.767 -13.951 9.610 1.00 90.88 80 MET A C 1
ATOM 590 O O . MET A 1 80 ? -4.117 -14.531 10.636 1.00 90.88 80 MET A O 1
ATOM 594 N N . LEU A 1 81 ? -4.583 -13.134 8.939 1.00 92.94 81 LEU A N 1
ATOM 595 C CA . LEU A 1 81 ? -5.989 -12.930 9.271 1.00 92.94 81 LEU A CA 1
ATOM 596 C C . LEU A 1 81 ? -6.853 -13.573 8.193 1.00 92.94 81 LEU A C 1
ATOM 598 O O . LEU A 1 81 ? -6.850 -13.124 7.054 1.00 92.94 81 LEU A O 1
ATOM 602 N N . ARG A 1 82 ? -7.612 -14.601 8.568 1.00 95.25 82 ARG A N 1
ATOM 603 C CA . ARG A 1 82 ? -8.489 -15.348 7.648 1.00 95.25 82 ARG A CA 1
ATOM 604 C C . ARG A 1 82 ? -9.979 -15.151 7.932 1.00 95.25 82 ARG A C 1
ATOM 606 O O . ARG A 1 82 ? -10.813 -15.748 7.261 1.00 95.25 82 ARG A O 1
ATOM 613 N N . LYS A 1 83 ? -10.322 -14.342 8.942 1.00 96.75 83 LYS A N 1
ATOM 614 C CA . LYS A 1 83 ? -11.712 -13.990 9.256 1.00 96.75 83 LYS A CA 1
ATOM 615 C C . LYS A 1 83 ? -12.207 -12.979 8.217 1.00 96.75 83 LYS A C 1
ATOM 617 O O . LYS A 1 83 ? -11.649 -11.887 8.132 1.00 96.75 83 LYS A O 1
ATOM 622 N N . VAL A 1 84 ? -13.262 -13.337 7.489 1.00 97.69 84 VAL A N 1
ATOM 623 C CA . VAL A 1 84 ? -14.029 -12.390 6.668 1.00 97.69 84 VAL A CA 1
ATOM 624 C C . VAL A 1 84 ? -14.744 -11.409 7.594 1.00 97.69 84 VAL A C 1
ATOM 626 O O . VAL A 1 84 ? -15.321 -11.836 8.596 1.00 97.69 84 VAL A O 1
ATOM 629 N N . VAL A 1 85 ? -14.680 -10.117 7.278 1.00 98.06 85 VAL A N 1
ATOM 630 C CA . VAL A 1 85 ? -15.362 -9.063 8.044 1.00 98.06 85 VAL A CA 1
ATOM 631 C C . VAL A 1 85 ? -16.432 -8.375 7.210 1.00 98.06 85 VAL A C 1
ATOM 633 O O . VAL A 1 85 ? -16.327 -8.354 5.984 1.00 98.06 85 VAL A O 1
ATOM 636 N N . THR A 1 86 ? -17.444 -7.808 7.864 1.00 98.44 86 THR A N 1
ATOM 637 C CA . THR A 1 86 ? -18.457 -6.962 7.205 1.00 98.44 86 THR A CA 1
ATOM 638 C C . THR A 1 86 ? -18.106 -5.477 7.294 1.00 98.44 86 THR A C 1
ATOM 640 O O . THR A 1 86 ? -17.268 -5.069 8.101 1.00 98.44 86 THR A O 1
ATOM 643 N N . THR A 1 87 ? -18.767 -4.649 6.485 1.00 98.00 87 THR A N 1
ATOM 644 C CA . THR A 1 87 ? -18.625 -3.187 6.528 1.00 98.00 87 THR A CA 1
ATOM 645 C C . THR A 1 87 ? -18.947 -2.630 7.917 1.00 98.00 87 THR A C 1
ATOM 647 O O . THR A 1 87 ? -18.207 -1.801 8.443 1.00 98.00 87 THR A O 1
ATOM 650 N N . GLU A 1 88 ? -19.999 -3.136 8.561 1.00 98.50 88 GLU A N 1
ATOM 651 C CA . GLU A 1 88 ? -20.416 -2.734 9.907 1.00 98.50 88 GLU A CA 1
ATOM 652 C C . GLU A 1 88 ? -19.362 -3.103 10.952 1.00 98.50 88 GLU A C 1
ATOM 654 O O . GLU A 1 88 ? -19.073 -2.301 11.836 1.00 98.50 88 GLU A O 1
ATOM 659 N N . GLU A 1 89 ? -18.742 -4.284 10.844 1.00 98.44 89 GLU A N 1
ATOM 660 C CA . GLU A 1 89 ? -17.647 -4.675 11.737 1.00 98.44 89 GLU A CA 1
ATOM 661 C C . GLU A 1 89 ? -16.427 -3.756 11.580 1.00 98.44 89 GLU A C 1
ATOM 663 O O . GLU A 1 89 ? -15.774 -3.437 12.576 1.00 98.44 89 GLU A O 1
ATOM 668 N N . VAL A 1 90 ? -16.120 -3.310 10.354 1.00 98.12 90 VAL A N 1
ATOM 669 C CA . VAL A 1 90 ? -15.032 -2.353 10.091 1.00 98.12 90 VAL A CA 1
ATOM 670 C C . VAL A 1 90 ? -15.327 -1.007 10.745 1.00 98.12 90 VAL A C 1
ATOM 672 O O . VAL A 1 90 ? -14.502 -0.526 11.528 1.00 98.12 90 VAL A O 1
ATOM 675 N N . LEU A 1 91 ? -16.514 -0.451 10.494 1.00 97.94 91 LEU A N 1
ATOM 676 C CA . LEU A 1 91 ? -16.952 0.844 11.025 1.00 97.94 91 LEU A CA 1
ATOM 677 C C . LEU A 1 91 ? -17.136 0.840 12.549 1.00 97.94 91 LEU A C 1
ATOM 679 O O . LEU A 1 91 ? -16.947 1.866 13.193 1.00 97.94 91 LEU A O 1
ATOM 683 N N . ALA A 1 92 ? -17.488 -0.304 13.140 1.00 98.31 92 ALA A N 1
ATOM 684 C CA . ALA A 1 92 ? -17.615 -0.460 14.589 1.00 98.31 92 ALA A CA 1
ATOM 685 C C . ALA A 1 92 ? -16.278 -0.765 15.288 1.00 98.31 92 ALA A C 1
ATOM 687 O O . ALA A 1 92 ? -16.223 -0.828 16.520 1.00 98.31 92 ALA A O 1
ATOM 688 N N . SER A 1 93 ? -15.197 -1.001 14.536 1.00 98.06 93 SER A N 1
ATOM 689 C CA . SER A 1 93 ? -13.892 -1.282 15.132 1.00 98.06 93 SER A CA 1
ATOM 690 C C . SER A 1 93 ? -13.287 -0.021 15.774 1.00 98.06 93 SER A C 1
ATOM 692 O O . SER A 1 93 ? -13.643 1.091 15.395 1.00 98.06 93 SER A O 1
ATOM 694 N N . PRO A 1 94 ? -12.384 -0.140 16.770 1.00 97.88 94 PRO A N 1
ATOM 695 C CA . PRO A 1 94 ? -11.870 1.027 17.486 1.00 97.88 94 PRO A CA 1
ATOM 696 C C . PRO A 1 94 ? -11.239 2.063 16.554 1.00 97.88 94 PRO A C 1
ATOM 698 O O . PRO A 1 94 ? -10.433 1.701 15.697 1.00 97.88 94 PRO A O 1
ATOM 701 N N . LEU A 1 95 ? -11.555 3.343 16.753 1.00 96.75 95 LEU A N 1
ATOM 702 C CA . LEU A 1 95 ? -10.890 4.434 16.045 1.00 96.75 95 LEU A CA 1
ATOM 703 C C . LEU A 1 95 ? -9.416 4.498 16.465 1.00 96.75 95 LEU A C 1
ATOM 705 O O . LEU A 1 95 ? -9.120 4.540 17.660 1.00 96.75 95 LEU A O 1
ATOM 709 N N . ILE A 1 96 ? -8.500 4.505 15.494 1.00 94.25 96 ILE A N 1
ATOM 710 C CA . ILE A 1 96 ? -7.054 4.562 15.767 1.00 94.25 96 ILE A CA 1
ATOM 711 C C . ILE A 1 96 ? -6.492 5.941 15.438 1.00 94.25 96 ILE A C 1
ATOM 713 O O . ILE A 1 96 ? -5.799 6.538 16.259 1.00 94.25 96 ILE A O 1
ATOM 717 N N . SER A 1 97 ? -6.802 6.462 14.251 1.00 94.19 97 SER A N 1
ATOM 718 C CA . SER A 1 97 ? -6.432 7.818 13.854 1.00 94.19 97 SER A CA 1
ATOM 719 C C . SER A 1 97 ? -7.473 8.346 12.887 1.00 94.19 97 SER A C 1
ATOM 721 O O . SER A 1 97 ? -7.493 7.930 11.733 1.00 94.19 97 SER A O 1
ATOM 723 N N . GLY A 1 98 ? -8.326 9.256 13.364 1.00 94.50 98 GLY A N 1
ATOM 724 C CA . GLY A 1 98 ? -9.465 9.764 12.600 1.00 94.50 98 GLY A CA 1
ATOM 725 C C . GLY A 1 98 ? -9.087 10.154 11.166 1.00 94.50 98 GLY A C 1
ATOM 726 O O . GLY A 1 98 ? -8.110 10.888 11.000 1.00 94.50 98 GLY A O 1
ATOM 727 N N . PRO A 1 99 ? -9.815 9.654 10.145 1.00 96.38 99 PRO A N 1
ATOM 728 C CA . PRO A 1 99 ? -11.057 8.859 10.190 1.00 96.38 99 PRO A CA 1
ATOM 729 C C . PRO A 1 99 ? -10.863 7.324 10.241 1.00 96.38 99 PRO A C 1
ATOM 731 O O . PRO A 1 99 ? -11.841 6.588 10.160 1.00 96.38 99 PRO A O 1
ATOM 734 N N . LEU A 1 100 ? -9.628 6.828 10.339 1.00 97.69 100 LEU A N 1
ATOM 735 C CA . LEU A 1 100 ? -9.296 5.409 10.191 1.00 97.69 100 LEU A CA 1
ATOM 736 C C . LEU A 1 100 ? -9.548 4.603 11.473 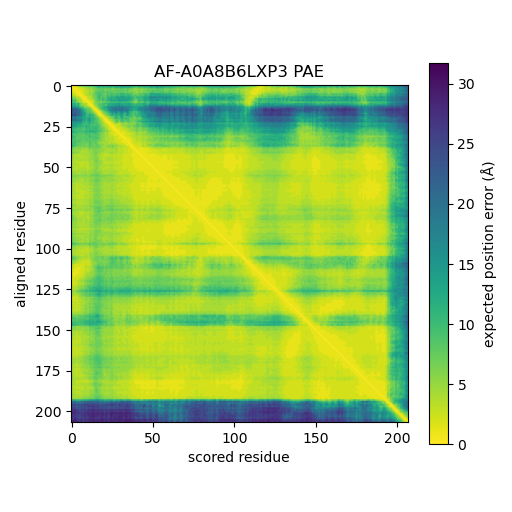1.00 97.69 100 LEU A C 1
ATOM 738 O O . LEU A 1 100 ? -9.042 4.928 12.561 1.00 97.69 100 LEU A O 1
ATOM 742 N N . HIS A 1 101 ? -10.273 3.497 11.320 1.00 97.62 101 HIS A N 1
ATOM 743 C CA . HIS A 1 101 ? -10.503 2.509 12.364 1.00 97.62 101 HIS A CA 1
ATOM 744 C C . HIS A 1 101 ? -9.439 1.407 12.348 1.00 97.62 101 HIS A C 1
ATOM 746 O O . HIS A 1 101 ? -8.612 1.278 11.446 1.00 97.62 101 HIS A O 1
ATOM 752 N N . LYS A 1 102 ? -9.453 0.558 13.375 1.00 96.56 102 LYS A N 1
ATOM 753 C CA . LYS A 1 102 ? -8.492 -0.536 13.537 1.00 96.56 102 LYS A CA 1
ATOM 754 C C . LYS A 1 102 ? -8.478 -1.474 12.337 1.00 96.56 102 LYS A C 1
ATOM 756 O O . LYS A 1 102 ? -7.411 -1.943 11.953 1.00 96.56 102 LYS A O 1
ATOM 761 N N . LEU A 1 103 ? -9.645 -1.774 11.770 1.00 97.06 103 LEU A N 1
ATOM 762 C CA . LEU A 1 103 ? -9.740 -2.668 10.620 1.00 97.06 103 LEU A CA 1
ATOM 763 C C . LEU A 1 103 ? -9.329 -2.012 9.294 1.00 97.06 103 LEU A C 1
ATOM 765 O O . LEU A 1 103 ? -9.041 -2.755 8.357 1.00 97.06 103 LEU A O 1
ATOM 769 N N . ASP A 1 104 ? -9.187 -0.684 9.245 1.00 97.31 104 ASP A N 1
ATOM 770 C CA . ASP A 1 104 ? -8.558 0.024 8.123 1.00 97.31 104 ASP A CA 1
ATOM 771 C C . ASP A 1 104 ? -7.032 -0.118 8.109 1.00 97.31 104 ASP A C 1
ATOM 773 O O . ASP A 1 104 ? -6.404 0.167 7.096 1.00 97.31 104 ASP A O 1
ATOM 777 N N . CYS A 1 105 ? -6.430 -0.541 9.224 1.00 95.25 105 CYS A N 1
ATOM 778 C CA . CYS A 1 105 ? -4.985 -0.635 9.397 1.00 95.25 105 CYS A CA 1
ATOM 779 C C . CYS A 1 105 ? -4.487 -2.063 9.120 1.00 95.25 105 CYS A C 1
ATOM 781 O O . CYS A 1 105 ? -5.106 -3.048 9.549 1.00 95.25 105 CYS A O 1
ATOM 783 N N . CYS A 1 106 ? -3.336 -2.199 8.457 1.00 89.62 106 CYS A N 1
ATOM 784 C CA . CYS A 1 106 ? -2.698 -3.499 8.279 1.00 89.62 106 CYS A CA 1
ATOM 785 C C . CYS A 1 106 ? -2.232 -4.097 9.618 1.00 89.62 106 CYS A C 1
ATOM 787 O O . CYS A 1 106 ? -1.956 -3.398 10.598 1.00 89.62 106 CYS A O 1
ATOM 789 N N . VAL A 1 107 ? -2.119 -5.424 9.662 1.00 86.75 107 VAL A N 1
ATOM 790 C CA . VAL A 1 107 ? -1.513 -6.108 10.809 1.00 86.75 107 VAL A CA 1
ATOM 791 C C . VAL A 1 107 ? 0.004 -6.054 10.730 1.00 86.75 107 VAL A C 1
ATOM 793 O O . VAL A 1 107 ? 0.585 -6.112 9.651 1.00 86.75 107 VAL A O 1
ATOM 796 N N . VAL A 1 108 ? 0.653 -6.005 11.890 1.00 83.75 108 VAL A N 1
ATOM 797 C CA . VAL A 1 108 ? 2.098 -6.212 11.978 1.00 83.75 108 VAL A CA 1
ATOM 798 C C . VAL A 1 108 ? 2.372 -7.713 11.913 1.00 83.75 108 VAL A C 1
ATOM 800 O O . VAL A 1 108 ? 1.948 -8.471 12.790 1.00 83.75 108 VAL A O 1
ATOM 803 N N . SER A 1 109 ? 3.081 -8.139 10.872 1.00 84.25 109 SER A N 1
ATOM 804 C CA . SER A 1 109 ? 3.410 -9.541 10.607 1.00 84.25 109 SER A CA 1
ATOM 805 C C . SER A 1 109 ? 4.913 -9.744 10.443 1.00 84.25 109 SER A C 1
ATOM 807 O O . SER A 1 109 ? 5.597 -8.891 9.882 1.00 84.25 109 SER A O 1
ATOM 809 N N . ASP A 1 110 ? 5.400 -10.910 10.861 1.00 86.31 110 ASP A N 1
ATOM 810 C CA . ASP A 1 110 ? 6.724 -11.399 10.475 1.00 86.31 110 ASP A CA 1
ATOM 811 C C . ASP A 1 110 ? 6.589 -12.261 9.222 1.00 86.31 110 ASP A C 1
ATOM 813 O O . ASP A 1 110 ? 5.621 -13.012 9.078 1.00 86.31 110 ASP A O 1
ATOM 817 N N . GLY A 1 111 ? 7.565 -12.189 8.327 1.00 86.19 111 GLY A N 1
ATOM 818 C CA . GLY A 1 111 ? 7.540 -12.981 7.107 1.00 86.19 111 GLY A CA 1
ATOM 819 C C . GLY A 1 111 ? 8.776 -12.781 6.251 1.00 86.19 111 GLY A C 1
ATOM 820 O O . GLY A 1 111 ? 9.559 -11.853 6.453 1.00 86.19 111 GLY A O 1
ATOM 821 N N . GLY A 1 112 ? 8.948 -13.665 5.276 1.00 90.50 112 GLY A N 1
ATOM 822 C CA . GLY A 1 112 ? 9.997 -13.532 4.284 1.00 90.50 112 GLY A CA 1
ATOM 823 C C . GLY A 1 112 ? 9.720 -14.356 3.037 1.00 90.50 112 GLY A C 1
ATOM 824 O O . GLY A 1 112 ? 8.945 -15.312 3.062 1.00 90.50 112 GLY A O 1
ATOM 825 N N . GLY A 1 113 ? 10.353 -13.964 1.941 1.00 92.62 113 GLY A N 1
ATOM 826 C CA . GLY A 1 113 ? 10.200 -14.590 0.639 1.00 92.62 113 GLY A CA 1
ATOM 827 C C . GLY A 1 113 ? 11.335 -14.214 -0.304 1.00 92.62 113 GLY A C 1
ATOM 828 O O . GLY A 1 113 ? 12.164 -13.352 -0.001 1.00 92.62 113 GLY A O 1
ATOM 829 N N . ALA A 1 114 ? 11.375 -14.882 -1.456 1.00 94.38 114 ALA A N 1
ATOM 830 C CA . ALA A 1 114 ? 12.369 -14.612 -2.478 1.00 94.38 114 ALA A CA 1
ATOM 831 C C . ALA A 1 114 ? 11.811 -14.776 -3.894 1.00 94.38 114 ALA A C 1
ATOM 833 O O . ALA A 1 114 ? 10.987 -15.653 -4.152 1.00 94.38 114 ALA A O 1
ATOM 834 N N . LEU A 1 115 ? 12.322 -13.958 -4.812 1.00 93.56 115 LEU A N 1
ATOM 835 C CA . LEU A 1 115 ? 12.099 -14.049 -6.250 1.00 93.56 115 LEU A CA 1
ATOM 836 C C . LEU A 1 115 ? 13.429 -14.322 -6.951 1.00 93.56 115 LEU A C 1
ATOM 838 O O . LEU A 1 115 ? 14.447 -13.692 -6.661 1.00 93.56 115 LEU A O 1
ATOM 842 N N . VAL A 1 116 ? 13.412 -15.257 -7.898 1.00 93.75 116 VAL A N 1
ATOM 843 C CA . VAL A 1 116 ? 14.555 -15.554 -8.764 1.00 93.75 116 VAL A CA 1
ATOM 844 C C . VAL A 1 116 ? 14.301 -14.920 -10.122 1.00 93.75 116 VAL A C 1
ATOM 846 O O . VAL A 1 116 ? 13.427 -15.361 -10.864 1.00 93.75 116 VAL A O 1
ATOM 849 N N . VAL A 1 117 ? 15.086 -13.897 -10.448 1.00 95.06 117 VAL A N 1
ATOM 850 C CA . VAL A 1 117 ? 15.010 -13.186 -11.724 1.00 95.06 117 VAL A CA 1
ATOM 851 C C . VAL A 1 117 ? 16.149 -13.659 -12.613 1.00 95.06 117 VAL A C 1
ATOM 853 O O . VAL A 1 117 ? 17.329 -13.635 -12.247 1.00 95.06 117 VAL A O 1
ATOM 856 N N . VAL A 1 118 ? 15.811 -14.131 -13.804 1.00 95.19 118 VAL A N 1
ATOM 857 C CA . VAL A 1 118 ? 16.778 -14.691 -14.747 1.00 95.19 118 VAL A CA 1
ATOM 858 C C . VAL A 1 118 ? 16.538 -14.150 -16.144 1.00 95.19 118 VAL A C 1
ATOM 860 O O . VAL A 1 118 ? 15.443 -13.709 -16.474 1.00 95.19 118 VAL A O 1
ATOM 863 N N . HIS A 1 119 ? 17.575 -14.215 -16.976 1.00 95.00 119 HIS A N 1
ATOM 864 C CA . HIS A 1 119 ? 17.433 -13.944 -18.400 1.00 95.00 119 HIS A CA 1
ATOM 865 C C . HIS A 1 119 ? 16.457 -14.959 -19.033 1.00 95.00 119 HIS A C 1
ATOM 867 O O . HIS A 1 119 ? 16.484 -16.128 -18.625 1.00 95.00 119 HIS A O 1
ATOM 873 N N . PRO A 1 120 ? 15.648 -14.582 -20.043 1.00 92.31 120 PRO A N 1
ATOM 874 C CA . PRO A 1 120 ? 14.706 -15.492 -20.698 1.00 92.31 120 PRO A CA 1
ATOM 875 C C . PRO A 1 120 ? 15.326 -16.812 -21.178 1.00 92.31 120 PRO A C 1
ATOM 877 O O . PRO A 1 120 ? 14.697 -17.862 -21.077 1.00 92.31 120 PRO A O 1
ATOM 880 N N . ASP A 1 121 ? 16.578 -16.793 -21.639 1.00 93.56 121 ASP A N 1
ATOM 881 C CA . ASP A 1 121 ? 17.292 -18.004 -22.079 1.00 93.56 121 ASP A CA 1
ATOM 882 C C . ASP A 1 121 ? 17.483 -19.013 -20.942 1.00 93.56 121 ASP A C 1
ATOM 884 O O . ASP A 1 121 ? 17.336 -20.219 -21.139 1.00 93.56 121 ASP A O 1
ATOM 888 N N . VAL A 1 122 ? 17.758 -18.511 -19.736 1.00 95.06 122 VAL A N 1
ATOM 889 C CA . VAL A 1 122 ? 17.844 -19.331 -18.526 1.00 95.06 122 VAL A CA 1
ATOM 890 C C . VAL A 1 122 ? 16.444 -19.760 -18.094 1.00 95.06 122 VAL A C 1
ATOM 892 O O . VAL A 1 122 ? 16.247 -20.925 -17.779 1.00 95.06 122 VAL A O 1
ATOM 895 N N . ALA A 1 123 ? 15.443 -18.873 -18.139 1.00 93.81 123 ALA A N 1
ATOM 896 C CA . ALA A 1 123 ? 14.062 -19.229 -17.793 1.00 93.81 123 ALA A CA 1
ATOM 897 C C . ALA A 1 123 ? 13.550 -20.429 -18.616 1.00 93.81 123 ALA A C 1
ATOM 899 O O . ALA A 1 123 ? 12.942 -21.346 -18.061 1.00 93.81 123 ALA A O 1
ATOM 900 N N . ARG A 1 124 ? 13.876 -20.475 -19.918 1.00 91.12 124 ARG A N 1
ATOM 901 C CA . ARG A 1 124 ? 13.524 -21.592 -20.813 1.00 91.12 124 ARG A CA 1
ATOM 902 C C . ARG A 1 124 ? 14.162 -22.922 -20.400 1.00 91.12 124 ARG A C 1
ATOM 904 O O . ARG A 1 124 ? 13.542 -23.967 -20.594 1.00 91.12 124 ARG A O 1
ATOM 911 N N . SER A 1 125 ? 15.359 -22.913 -19.809 1.00 94.69 125 SER A N 1
ATOM 912 C CA . SER A 1 125 ? 16.023 -24.144 -19.357 1.00 94.69 125 SER A CA 1
ATOM 913 C C . SER A 1 125 ? 15.473 -24.680 -18.029 1.00 94.69 125 SER A C 1
ATOM 915 O O . SER A 1 125 ? 15.559 -25.883 -17.785 1.00 94.69 125 SER A O 1
ATOM 917 N N . LEU A 1 126 ? 14.846 -23.829 -17.202 1.00 92.19 126 LEU A N 1
ATOM 918 C CA . LEU A 1 126 ? 14.319 -24.207 -15.884 1.00 92.19 126 LEU A CA 1
ATOM 919 C C . LEU A 1 126 ? 13.075 -25.110 -15.943 1.00 92.19 126 LEU A C 1
ATOM 921 O O . LEU A 1 126 ? 12.767 -25.758 -14.944 1.00 92.19 126 LEU A O 1
ATOM 925 N N . ARG A 1 127 ? 12.367 -25.167 -17.084 1.00 88.81 127 ARG A N 1
ATOM 926 C CA . ARG A 1 127 ? 11.131 -25.959 -17.280 1.00 88.81 127 ARG A CA 1
ATOM 927 C C . ARG A 1 127 ? 10.074 -25.714 -16.184 1.00 88.81 127 ARG A C 1
ATOM 929 O O . ARG A 1 127 ? 9.449 -26.651 -15.692 1.00 88.81 127 ARG A O 1
ATOM 936 N N . ARG A 1 128 ? 9.890 -24.452 -15.783 1.00 91.62 128 ARG A N 1
ATOM 937 C CA . ARG A 1 128 ? 8.880 -24.006 -14.804 1.00 91.62 128 ARG A CA 1
ATOM 938 C C . ARG A 1 128 ? 7.964 -22.946 -15.420 1.00 91.62 128 ARG A C 1
ATOM 940 O O . ARG A 1 128 ? 8.363 -22.345 -16.416 1.00 91.62 128 ARG A O 1
ATOM 947 N N . PRO A 1 129 ? 6.780 -22.682 -14.837 1.00 92.75 129 PRO A N 1
ATOM 948 C CA . PRO A 1 129 ? 5.998 -21.503 -15.191 1.00 92.75 129 PRO A CA 1
ATOM 949 C C . PRO A 1 129 ? 6.844 -20.231 -15.059 1.00 92.75 129 PRO A C 1
ATOM 951 O O . PRO A 1 129 ? 7.581 -20.073 -14.084 1.00 92.75 129 PRO A O 1
ATOM 954 N N . VAL A 1 130 ? 6.747 -19.347 -16.049 1.00 93.44 130 VAL A N 1
ATOM 955 C CA . VAL A 1 130 ? 7.492 -18.085 -16.114 1.00 93.44 130 VAL A CA 1
ATOM 956 C C . VAL A 1 130 ? 6.501 -16.933 -16.042 1.00 93.44 130 VAL A C 1
ATOM 958 O O . VAL A 1 130 ? 5.485 -16.950 -16.733 1.00 93.44 130 VAL A O 1
ATOM 961 N N . VAL A 1 131 ? 6.820 -15.930 -15.227 1.00 93.56 131 VAL A N 1
ATOM 962 C CA . VAL A 1 131 ? 6.127 -14.639 -15.207 1.00 93.56 131 VAL A CA 1
ATOM 963 C C . VAL A 1 131 ? 7.084 -13.607 -15.789 1.00 93.56 131 VAL A C 1
ATOM 965 O O . VAL A 1 131 ? 8.183 -13.423 -15.266 1.00 93.56 131 VAL A O 1
ATOM 968 N N . ASN A 1 132 ? 6.687 -12.972 -16.890 1.00 94.38 132 ASN A N 1
ATOM 969 C CA . ASN A 1 132 ? 7.490 -11.934 -17.525 1.00 94.38 132 ASN A CA 1
ATOM 970 C C . ASN A 1 132 ? 7.245 -10.590 -16.836 1.00 94.38 132 ASN A C 1
ATOM 972 O O . ASN A 1 132 ? 6.101 -10.223 -16.580 1.00 94.38 132 ASN A O 1
ATOM 976 N N . VAL A 1 133 ? 8.320 -9.844 -16.590 1.00 94.56 133 VAL A N 1
ATOM 977 C CA . VAL A 1 133 ? 8.235 -8.428 -16.223 1.00 94.56 133 VAL A CA 1
ATOM 978 C C . VAL A 1 133 ? 8.177 -7.644 -17.526 1.00 94.56 133 VAL A C 1
ATOM 980 O O . VAL A 1 133 ? 9.161 -7.620 -18.261 1.00 94.56 133 VAL A O 1
ATOM 983 N N . LEU A 1 134 ? 7.006 -7.091 -17.843 1.00 95.62 134 LEU A N 1
ATOM 984 C CA . LEU A 1 134 ? 6.792 -6.350 -19.089 1.00 95.62 134 LEU A CA 1
ATOM 985 C C . LEU A 1 134 ? 7.194 -4.879 -18.965 1.00 95.62 134 LEU A C 1
ATOM 987 O O . LEU A 1 134 ? 7.661 -4.308 -19.938 1.00 95.62 134 LEU A O 1
ATOM 991 N N . GLY A 1 135 ? 7.058 -4.294 -17.776 1.00 96.31 135 GLY A N 1
ATOM 992 C CA . GLY A 1 135 ? 7.463 -2.922 -17.498 1.00 96.31 135 GLY A CA 1
ATOM 993 C C . GLY A 1 135 ? 7.565 -2.656 -16.002 1.00 96.31 135 GLY A C 1
ATOM 994 O O . GLY A 1 135 ? 7.000 -3.392 -15.184 1.00 96.31 135 GLY A O 1
ATOM 995 N N . ALA A 1 136 ? 8.309 -1.616 -15.648 1.00 96.56 136 ALA A N 1
ATOM 996 C CA . ALA A 1 136 ? 8.532 -1.158 -14.292 1.00 96.56 136 ALA A CA 1
ATOM 997 C C . ALA A 1 136 ? 8.532 0.375 -14.239 1.00 96.56 136 ALA A C 1
ATOM 999 O O . ALA A 1 136 ? 8.901 1.077 -15.173 1.00 96.56 136 ALA A O 1
ATOM 1000 N N . GLY A 1 137 ? 8.116 0.919 -13.103 1.00 96.06 137 GLY A N 1
ATOM 1001 C CA . GLY A 1 137 ? 8.082 2.356 -12.898 1.00 96.06 137 GLY A CA 1
ATOM 1002 C C . GLY A 1 137 ? 8.422 2.688 -11.463 1.00 96.06 137 GLY A C 1
ATOM 1003 O O . GLY A 1 137 ? 7.904 2.077 -10.531 1.00 96.06 137 GLY A O 1
ATOM 1004 N N . GLU A 1 138 ? 9.274 3.690 -11.292 1.00 97.00 138 GLU A N 1
ATOM 1005 C CA . GLU A 1 138 ? 9.646 4.219 -9.988 1.00 97.00 138 GLU A CA 1
ATOM 1006 C C . GLU A 1 138 ? 9.467 5.736 -9.979 1.00 97.00 138 GLU A C 1
ATOM 1008 O O . GLU A 1 138 ? 9.719 6.438 -10.969 1.00 97.00 138 GLU A O 1
ATOM 1013 N N . ALA A 1 139 ? 8.998 6.233 -8.842 1.00 95.94 139 ALA A N 1
ATOM 1014 C CA . ALA A 1 139 ? 8.904 7.645 -8.550 1.00 95.94 139 ALA A CA 1
ATOM 1015 C C . ALA A 1 139 ? 8.997 7.856 -7.039 1.00 95.94 139 ALA A C 1
ATOM 1017 O O . ALA A 1 139 ? 8.517 7.042 -6.250 1.00 95.94 139 ALA A O 1
ATOM 1018 N N . VAL A 1 140 ? 9.572 8.990 -6.649 1.00 92.56 140 VAL A N 1
ATOM 1019 C CA . VAL A 1 140 ? 9.591 9.454 -5.263 1.00 92.56 140 VAL A CA 1
ATOM 1020 C C . VAL A 1 140 ? 8.733 10.704 -5.181 1.00 92.56 140 VAL A C 1
ATOM 1022 O O . VAL A 1 140 ? 8.965 11.674 -5.902 1.00 92.56 140 VAL A O 1
ATOM 1025 N N . LYS A 1 141 ? 7.750 10.690 -4.280 1.00 90.50 141 LYS A N 1
ATOM 1026 C CA . LYS A 1 141 ? 6.961 11.870 -3.935 1.00 90.50 141 LYS A CA 1
ATOM 1027 C C . LYS A 1 141 ? 7.467 12.433 -2.613 1.00 90.50 141 LYS A C 1
ATOM 1029 O O . LYS A 1 141 ? 7.148 11.917 -1.547 1.00 90.50 141 LYS A O 1
ATOM 1034 N N . GLY A 1 142 ? 8.299 13.465 -2.711 1.00 84.12 142 GLY A N 1
ATOM 1035 C CA . GLY A 1 142 ? 8.738 14.246 -1.557 1.00 84.12 142 GLY A CA 1
ATOM 1036 C C . GLY A 1 142 ? 7.688 15.272 -1.127 1.00 84.12 142 GLY A C 1
ATOM 1037 O O . GLY A 1 142 ? 6.578 15.315 -1.649 1.00 84.12 142 GLY A O 1
ATOM 1038 N N . LEU A 1 143 ? 8.069 16.162 -0.216 1.00 80.56 143 LEU A N 1
ATOM 1039 C CA . LEU A 1 143 ? 7.172 17.171 0.363 1.00 80.56 143 LEU A CA 1
ATOM 1040 C C . LEU A 1 143 ? 6.971 18.424 -0.500 1.00 80.56 143 LEU A C 1
ATOM 1042 O O . LEU A 1 143 ? 6.394 19.403 -0.036 1.00 80.56 143 LEU A O 1
ATOM 1046 N N . GLN A 1 144 ? 7.490 18.424 -1.731 1.00 82.62 144 GLN A N 1
ATOM 1047 C CA . GLN A 1 144 ? 7.296 19.498 -2.714 1.00 82.62 144 GLN A CA 1
ATOM 1048 C C . GLN A 1 144 ? 7.561 20.904 -2.139 1.00 82.62 144 GLN A C 1
ATOM 1050 O O . GLN A 1 144 ? 6.790 21.836 -2.344 1.00 82.62 144 GLN A O 1
ATOM 1055 N N . ASN A 1 145 ? 8.656 21.052 -1.384 1.00 80.81 145 ASN A N 1
ATOM 1056 C CA . ASN A 1 145 ? 9.046 22.311 -0.740 1.00 80.81 145 ASN A CA 1
ATOM 1057 C C . ASN A 1 145 ? 7.939 22.918 0.155 1.00 80.81 145 ASN A C 1
ATOM 1059 O O . ASN A 1 145 ? 7.730 24.130 0.172 1.00 80.81 145 ASN A O 1
ATOM 1063 N N . GLY A 1 146 ? 7.192 22.061 0.859 1.00 80.19 146 GLY A N 1
ATOM 1064 C CA . GLY A 1 146 ? 6.089 22.448 1.742 1.00 80.19 146 GLY A CA 1
ATOM 1065 C C . GLY A 1 146 ? 4.735 22.598 1.043 1.00 80.19 146 GLY A C 1
ATOM 1066 O O . GLY A 1 146 ? 3.727 22.762 1.725 1.00 80.19 146 GLY A O 1
ATOM 1067 N N . GLN A 1 147 ? 4.671 22.497 -0.289 1.00 83.81 147 GLN A N 1
ATOM 1068 C CA . GLN A 1 147 ? 3.416 22.454 -1.053 1.00 83.81 147 GLN A CA 1
ATOM 1069 C C . GLN A 1 147 ? 2.855 21.027 -1.079 1.00 83.81 147 GLN A C 1
ATOM 1071 O O . GLN A 1 147 ? 2.686 20.422 -2.134 1.00 83.81 147 GLN A O 1
ATOM 1076 N N . VAL A 1 148 ? 2.641 20.458 0.108 1.00 86.31 148 VAL A N 1
ATOM 1077 C CA . VAL A 1 148 ? 2.246 19.059 0.260 1.00 86.31 148 VAL A CA 1
ATOM 1078 C C . VAL A 1 14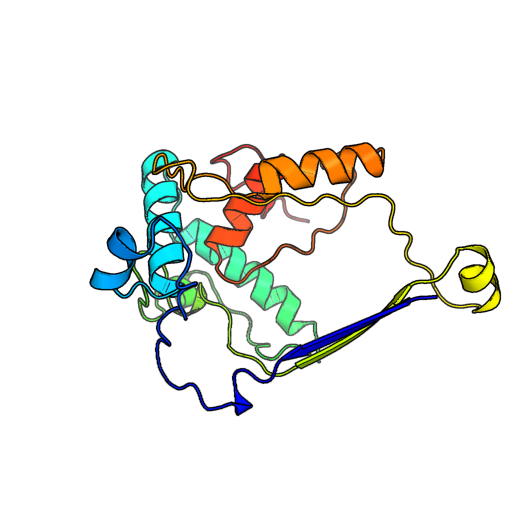8 ? 0.796 18.876 -0.179 1.00 86.31 148 VAL A C 1
ATOM 1080 O O . VAL A 1 148 ? -0.131 19.312 0.501 1.00 86.31 148 VAL A O 1
ATOM 1083 N N . ASP A 1 149 ? 0.603 18.164 -1.282 1.00 92.38 149 ASP A N 1
ATOM 1084 C CA . ASP A 1 149 ? -0.704 17.669 -1.696 1.00 92.38 149 ASP A CA 1
ATOM 1085 C C . ASP A 1 149 ? -0.877 16.218 -1.234 1.00 92.38 149 ASP A C 1
ATOM 1087 O O . ASP A 1 149 ? -0.093 15.352 -1.609 1.00 92.38 149 ASP A O 1
ATOM 1091 N N . LEU A 1 150 ? -1.876 15.932 -0.399 1.00 94.19 150 LEU A N 1
ATOM 1092 C CA . LEU A 1 150 ? -2.131 14.583 0.128 1.00 94.19 150 LEU A CA 1
ATOM 1093 C C . LEU A 1 150 ? -3.122 13.773 -0.719 1.00 94.19 150 LEU A C 1
ATOM 1095 O O . LEU A 1 150 ? -3.450 12.650 -0.344 1.00 94.19 150 LEU A O 1
ATOM 1099 N N . THR A 1 151 ? -3.616 14.334 -1.823 1.00 92.75 151 THR A N 1
ATOM 1100 C CA . THR A 1 151 ? -4.685 13.727 -2.630 1.00 92.75 151 THR A CA 1
ATOM 1101 C C . THR A 1 151 ? -4.193 12.714 -3.662 1.00 92.75 151 THR A C 1
ATOM 1103 O O . THR A 1 151 ? -5.013 12.005 -4.230 1.00 92.75 151 THR A O 1
ATOM 1106 N N . TRP A 1 152 ? -2.876 12.602 -3.859 1.00 94.25 152 TRP A N 1
ATOM 1107 C CA . TRP A 1 152 ? -2.255 11.676 -4.809 1.00 94.25 152 TRP A CA 1
ATOM 1108 C C . TRP A 1 152 ? -0.940 11.094 -4.264 1.00 94.25 152 TRP A C 1
ATOM 1110 O O . TRP A 1 152 ? -0.291 11.664 -3.368 1.00 94.25 152 TRP A O 1
ATOM 1120 N N . SER A 1 153 ? -0.515 9.959 -4.817 1.00 94.69 153 SER A N 1
ATOM 1121 C CA . SER A 1 153 ? 0.712 9.246 -4.446 1.00 94.69 153 SER A CA 1
ATOM 1122 C C . SER A 1 153 ? 1.700 9.166 -5.610 1.00 94.69 153 SER A C 1
ATOM 1124 O O . SER A 1 153 ? 1.379 9.423 -6.765 1.00 94.69 153 SER A O 1
ATOM 1126 N N . ALA A 1 154 ? 2.931 8.729 -5.342 1.00 95.62 154 ALA A N 1
ATOM 1127 C CA . ALA A 1 154 ? 3.925 8.526 -6.398 1.00 95.62 154 ALA A CA 1
ATOM 1128 C C . ALA A 1 154 ? 3.453 7.578 -7.530 1.00 95.62 154 ALA A C 1
ATOM 1130 O O . ALA A 1 154 ? 4.020 7.630 -8.624 1.00 95.62 154 ALA A O 1
ATOM 1131 N N . ALA A 1 155 ? 2.402 6.774 -7.301 1.00 95.44 155 ALA A N 1
ATOM 1132 C CA . ALA A 1 155 ? 1.770 5.928 -8.311 1.00 95.44 155 ALA A CA 1
ATOM 1133 C C . ALA A 1 155 ? 1.278 6.707 -9.542 1.00 95.44 155 ALA A C 1
ATOM 1135 O O . ALA A 1 155 ? 1.340 6.165 -10.643 1.00 95.44 155 ALA A O 1
ATOM 1136 N N . ALA A 1 156 ? 0.901 7.986 -9.400 1.00 95.00 156 ALA A N 1
ATOM 1137 C CA . ALA A 1 156 ? 0.472 8.814 -10.534 1.00 95.00 156 ALA A CA 1
ATOM 1138 C C . ALA A 1 156 ? 1.608 9.071 -11.542 1.00 95.00 156 ALA A C 1
ATOM 1140 O O . ALA A 1 156 ? 1.367 9.432 -12.690 1.00 95.00 156 ALA A O 1
ATOM 1141 N N . ILE A 1 157 ? 2.862 8.888 -11.112 1.00 95.88 157 ILE A N 1
ATOM 1142 C CA . ILE A 1 157 ? 4.060 9.058 -11.941 1.00 95.88 157 ILE A CA 1
ATOM 1143 C C . ILE A 1 157 ? 4.648 7.695 -12.312 1.00 95.88 157 ILE A C 1
ATOM 1145 O O . ILE A 1 157 ? 5.017 7.478 -13.467 1.00 95.88 157 ILE A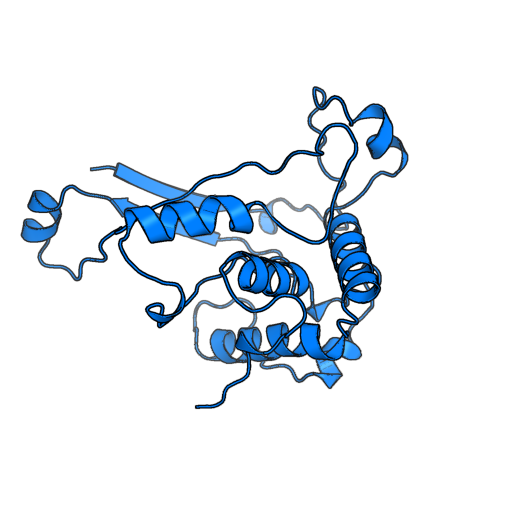 O 1
ATOM 1149 N N . SER A 1 158 ? 4.762 6.773 -11.352 1.00 97.12 158 SER A N 1
ATOM 1150 C CA . SER A 1 158 ? 5.358 5.457 -11.606 1.00 97.12 158 SER A CA 1
ATOM 1151 C C . SER A 1 158 ? 4.451 4.548 -12.435 1.00 97.12 158 SER A C 1
ATOM 1153 O O . SER A 1 1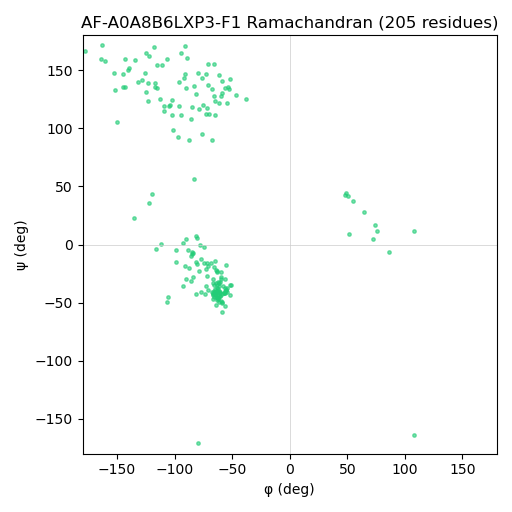58 ? 4.949 3.823 -13.292 1.00 97.12 158 SER A O 1
ATOM 1155 N N . GLY A 1 159 ? 3.134 4.618 -12.240 1.00 95.19 159 GLY A N 1
ATOM 1156 C CA . GLY A 1 159 ? 2.145 3.820 -12.960 1.00 95.19 159 GLY A CA 1
ATOM 1157 C C . GLY A 1 159 ? 2.182 4.021 -14.473 1.00 95.19 159 GLY A C 1
ATOM 1158 O O . GLY A 1 159 ? 2.426 3.052 -15.191 1.00 95.19 159 GLY A O 1
ATOM 1159 N N . PRO A 1 160 ? 2.008 5.259 -14.979 1.00 94.75 160 PRO A N 1
ATOM 1160 C CA . PRO A 1 160 ? 2.067 5.531 -16.413 1.00 94.75 160 PRO A CA 1
ATOM 1161 C C . PRO A 1 160 ? 3.367 5.061 -17.070 1.00 94.75 160 PRO A C 1
ATOM 1163 O O . PRO A 1 160 ? 3.316 4.485 -18.150 1.00 94.75 160 PRO A O 1
ATOM 1166 N N . ARG A 1 161 ? 4.515 5.223 -16.395 1.00 96.88 161 ARG A N 1
ATOM 1167 C CA . ARG A 1 161 ? 5.816 4.733 -16.885 1.00 96.88 161 ARG A CA 1
ATOM 1168 C C . ARG A 1 161 ? 5.848 3.211 -17.010 1.00 96.88 161 ARG A C 1
ATOM 1170 O O . ARG A 1 161 ? 6.292 2.697 -18.029 1.00 96.88 161 ARG A O 1
ATOM 1177 N N . ALA A 1 162 ? 5.345 2.499 -15.999 1.00 96.94 162 ALA A N 1
ATOM 1178 C CA . ALA A 1 162 ? 5.282 1.040 -16.020 1.00 96.94 162 ALA A CA 1
ATOM 1179 C C . ALA A 1 162 ? 4.352 0.523 -17.131 1.00 96.94 162 ALA A C 1
ATOM 1181 O O . ALA A 1 162 ? 4.687 -0.449 -17.805 1.00 96.94 162 ALA A O 1
ATOM 1182 N N . PHE A 1 163 ? 3.205 1.177 -17.344 1.00 95.88 163 PHE A N 1
ATOM 1183 C CA . PHE A 1 163 ? 2.273 0.839 -18.423 1.00 95.88 163 PHE A CA 1
ATOM 1184 C C . PHE A 1 163 ? 2.848 1.136 -19.811 1.00 95.88 163 PHE A C 1
ATOM 1186 O O . PHE A 1 163 ? 2.699 0.315 -20.716 1.00 95.88 163 PHE A O 1
ATOM 1193 N N . GLU A 1 164 ? 3.536 2.270 -19.966 1.00 96.56 164 GLU A N 1
ATOM 1194 C CA . GLU A 1 164 ? 4.222 2.645 -21.203 1.00 96.56 164 GLU A CA 1
ATOM 1195 C C . GLU A 1 164 ? 5.315 1.634 -21.566 1.00 96.56 164 GLU A C 1
ATOM 1197 O O . GLU A 1 164 ? 5.313 1.126 -22.686 1.00 96.56 164 GLU A O 1
ATOM 1202 N N . GLU A 1 165 ? 6.193 1.279 -20.621 1.00 98.06 165 GLU A N 1
ATOM 1203 C CA . GLU A 1 165 ? 7.239 0.272 -20.847 1.00 98.06 165 GLU A CA 1
ATOM 1204 C C . GLU A 1 165 ? 6.640 -1.103 -21.178 1.00 98.06 165 GLU A C 1
ATOM 1206 O O . GLU A 1 165 ? 7.107 -1.782 -22.092 1.00 98.06 165 GLU A O 1
ATOM 1211 N N . ALA A 1 166 ? 5.558 -1.483 -20.492 1.00 97.12 166 ALA A N 1
ATOM 1212 C CA . ALA A 1 166 ? 4.854 -2.736 -20.741 1.00 97.12 166 ALA A CA 1
ATOM 1213 C C . ALA A 1 166 ? 4.063 -2.761 -22.059 1.00 97.12 166 ALA A C 1
ATOM 1215 O O . ALA A 1 166 ? 3.673 -3.842 -22.505 1.00 97.12 166 ALA A O 1
ATOM 1216 N N . GLY A 1 167 ? 3.803 -1.604 -22.677 1.00 97.38 167 GLY A N 1
ATOM 1217 C CA . GLY A 1 167 ? 2.972 -1.493 -23.875 1.00 97.38 167 GLY A CA 1
ATOM 1218 C C . GLY A 1 167 ? 1.506 -1.879 -23.648 1.00 97.38 167 GLY A C 1
ATOM 1219 O O . GLY A 1 167 ? 0.850 -2.340 -24.583 1.00 97.38 167 GLY A O 1
ATOM 1220 N N . VAL A 1 168 ? 0.992 -1.717 -22.424 1.00 93.75 168 VAL A N 1
ATOM 1221 C CA . VAL A 1 168 ? -0.391 -2.060 -22.039 1.00 93.75 168 VAL A CA 1
ATOM 1222 C C . VAL A 1 168 ? -1.111 -0.859 -21.434 1.00 93.75 168 VAL A C 1
ATOM 1224 O O . VAL A 1 168 ? -0.498 0.134 -21.046 1.00 93.75 168 VAL A O 1
ATOM 1227 N N . LYS A 1 169 ? -2.435 -0.938 -21.339 1.00 90.31 169 LYS A N 1
ATOM 1228 C CA . LYS A 1 169 ? -3.295 0.063 -20.700 1.00 90.31 169 LYS A CA 1
ATOM 1229 C C . LYS A 1 169 ? -3.817 -0.462 -19.360 1.00 90.31 169 LYS A C 1
ATOM 1231 O O . LYS A 1 169 ? -3.927 -1.675 -19.192 1.00 90.31 169 LYS A O 1
ATOM 1236 N N . PRO A 1 170 ? -4.260 0.418 -18.440 1.00 89.44 170 PRO A N 1
ATOM 1237 C CA . PRO A 1 170 ? -4.923 -0.013 -17.206 1.00 89.44 170 PRO A CA 1
ATOM 1238 C C . PRO A 1 170 ? -6.096 -0.980 -17.443 1.00 89.44 170 PRO A C 1
ATOM 1240 O O . PRO A 1 170 ? -6.289 -1.914 -16.677 1.00 89.44 170 PRO A O 1
ATOM 1243 N N . ALA A 1 171 ? -6.839 -0.800 -18.541 1.00 89.19 171 ALA A N 1
ATOM 1244 C CA . ALA A 1 171 ? -7.956 -1.668 -18.923 1.00 89.19 171 ALA A CA 1
ATOM 1245 C C . ALA A 1 171 ? -7.541 -3.095 -19.341 1.00 89.19 171 ALA A C 1
ATOM 1247 O O . ALA A 1 171 ? -8.390 -3.981 -19.382 1.00 89.19 171 ALA A O 1
ATOM 1248 N N . ASP A 1 172 ? -6.259 -3.328 -19.638 1.00 90.75 172 ASP A N 1
ATOM 1249 C CA . ASP A 1 172 ? -5.729 -4.653 -19.979 1.00 90.75 172 ASP A CA 1
ATOM 1250 C C . ASP A 1 172 ? -5.357 -5.464 -18.719 1.00 90.75 172 ASP A C 1
ATOM 1252 O O . ASP A 1 172 ? -5.006 -6.643 -18.804 1.00 90.75 172 ASP A O 1
ATOM 1256 N N . ILE A 1 173 ? -5.419 -4.847 -17.531 1.00 90.94 173 ILE A N 1
ATOM 1257 C CA . ILE A 1 173 ? -5.026 -5.465 -16.264 1.00 90.94 173 ILE A CA 1
ATOM 1258 C C . ILE A 1 173 ? -6.180 -6.278 -15.682 1.00 90.94 173 ILE A C 1
ATOM 1260 O O . ILE A 1 173 ? -7.224 -5.751 -15.316 1.00 90.94 173 ILE A O 1
ATOM 1264 N N . GLN A 1 174 ? -5.955 -7.583 -15.537 1.00 90.00 174 GLN A N 1
ATOM 1265 C CA . GLN A 1 174 ? -6.947 -8.520 -14.991 1.00 90.00 174 GLN A CA 1
ATOM 1266 C C . GLN A 1 174 ? -6.837 -8.699 -13.471 1.00 90.00 174 GLN A C 1
ATOM 1268 O O . GLN A 1 174 ? -7.757 -9.203 -12.833 1.00 90.00 174 GLN A O 1
ATOM 1273 N N . TYR A 1 175 ? -5.691 -8.339 -12.894 1.00 90.69 175 TYR A N 1
ATOM 1274 C CA . TYR A 1 175 ? -5.410 -8.479 -11.471 1.00 90.69 175 TYR A CA 1
ATOM 1275 C C . TYR A 1 175 ? -4.404 -7.416 -11.035 1.00 90.69 175 TYR A C 1
ATOM 1277 O O . TYR A 1 175 ? -3.366 -7.245 -11.675 1.00 90.69 175 TYR A O 1
ATOM 1285 N N . ALA A 1 176 ? -4.688 -6.741 -9.921 1.00 91.38 176 ALA A N 1
ATOM 1286 C CA . ALA A 1 176 ? -3.812 -5.736 -9.339 1.00 91.38 176 ALA A CA 1
ATOM 1287 C C . ALA A 1 176 ? -3.471 -6.099 -7.889 1.00 91.38 176 ALA A C 1
ATOM 1289 O O . ALA A 1 176 ? -4.353 -6.243 -7.046 1.00 91.38 176 ALA A O 1
ATOM 1290 N N . SER A 1 177 ? -2.176 -6.212 -7.594 1.00 91.69 177 SER A N 1
ATOM 1291 C CA . SER A 1 177 ? -1.671 -6.328 -6.225 1.00 91.69 177 SER A CA 1
ATOM 1292 C C . SER A 1 177 ? -1.240 -4.943 -5.748 1.00 91.69 177 SER A C 1
ATOM 1294 O O . SER A 1 177 ? -0.115 -4.522 -6.010 1.00 91.69 177 SER A O 1
ATOM 1296 N N . ILE A 1 178 ? -2.149 -4.219 -5.097 1.00 94.00 178 ILE A N 1
ATOM 1297 C CA . ILE A 1 178 ? -1.920 -2.850 -4.610 1.00 94.00 178 ILE A CA 1
ATOM 1298 C C . ILE A 1 178 ? -1.388 -2.882 -3.175 1.00 94.00 178 ILE A C 1
ATOM 1300 O O . ILE A 1 178 ? -1.740 -3.765 -2.398 1.00 94.00 178 ILE A O 1
ATOM 1304 N N . TYR A 1 179 ? -0.526 -1.926 -2.827 1.00 93.88 179 TYR A N 1
ATOM 1305 C CA . TYR A 1 179 ? 0.026 -1.815 -1.480 1.00 93.88 179 TYR A CA 1
ATOM 1306 C C . TYR A 1 179 ? -1.049 -1.323 -0.496 1.00 93.88 179 TYR A C 1
ATOM 1308 O O . TYR A 1 179 ? -1.569 -0.218 -0.620 1.00 93.88 179 TYR A O 1
ATOM 1316 N N . ASP A 1 180 ? -1.391 -2.146 0.493 1.00 93.25 180 ASP A N 1
ATOM 1317 C CA . ASP A 1 180 ? -2.599 -2.007 1.313 1.00 93.25 180 ASP A CA 1
ATOM 1318 C C . ASP A 1 180 ? -2.303 -1.812 2.811 1.00 93.25 180 ASP A C 1
ATOM 1320 O O . ASP A 1 180 ? -2.965 -2.374 3.685 1.00 93.25 180 ASP A O 1
ATOM 1324 N N . SER A 1 181 ? -1.318 -0.967 3.138 1.00 91.75 181 SER A N 1
ATOM 1325 C CA . SER A 1 181 ? -1.013 -0.610 4.537 1.00 91.75 181 SER A CA 1
ATOM 1326 C C . SER A 1 181 ? -2.210 0.013 5.269 1.00 91.75 181 SER A C 1
ATOM 1328 O O . SER A 1 181 ? -2.414 -0.232 6.461 1.00 91.75 181 SER A O 1
ATOM 1330 N N . PHE A 1 182 ? -3.002 0.796 4.531 1.00 97.06 182 PHE A N 1
ATOM 1331 C CA . PHE A 1 182 ? -4.277 1.366 4.945 1.00 97.06 182 PHE A CA 1
ATOM 1332 C C . PHE A 1 182 ? -5.276 1.296 3.794 1.00 97.06 182 PHE A C 1
ATOM 1334 O O . PHE A 1 182 ? -4.885 1.383 2.628 1.00 97.06 182 PHE A O 1
ATOM 1341 N N . THR A 1 183 ? -6.568 1.210 4.105 1.00 97.69 183 THR A N 1
ATOM 1342 C CA . THR A 1 183 ? -7.640 1.216 3.088 1.00 97.69 183 THR A CA 1
ATOM 1343 C C . THR A 1 183 ? -7.569 2.449 2.181 1.00 97.69 183 THR A C 1
ATOM 1345 O O . THR A 1 183 ? -7.698 2.323 0.965 1.00 97.69 183 THR A O 1
ATOM 1348 N N . ILE A 1 184 ? -7.249 3.626 2.729 1.00 97.62 184 ILE A N 1
ATOM 1349 C CA . ILE A 1 184 ? -7.056 4.855 1.941 1.00 97.62 184 ILE A CA 1
ATOM 1350 C C . ILE A 1 184 ? -5.902 4.764 0.928 1.00 97.62 184 ILE A C 1
ATOM 1352 O O . ILE A 1 184 ? -5.998 5.338 -0.155 1.00 97.62 184 ILE A O 1
ATOM 1356 N N . THR A 1 185 ? -4.831 4.027 1.241 1.00 95.81 185 THR A N 1
ATOM 1357 C CA . THR A 1 185 ? -3.691 3.855 0.328 1.00 95.81 185 THR A CA 1
ATOM 1358 C C . THR A 1 185 ? -4.141 3.147 -0.946 1.00 95.81 185 THR A C 1
ATOM 1360 O O . THR A 1 185 ? -3.814 3.585 -2.046 1.00 95.81 185 THR A O 1
ATOM 1363 N N . VAL A 1 186 ? -4.962 2.103 -0.800 1.00 96.50 186 VAL A N 1
ATOM 1364 C CA . VAL A 1 186 ? -5.501 1.345 -1.933 1.00 96.50 186 VAL A CA 1
ATOM 1365 C C . VAL A 1 186 ? -6.380 2.229 -2.808 1.00 96.50 186 VAL A C 1
ATOM 1367 O O . VAL A 1 186 ? -6.194 2.243 -4.022 1.00 96.50 186 VAL A O 1
ATOM 1370 N N . LEU A 1 187 ? -7.303 2.984 -2.202 1.00 95.75 187 LEU A N 1
ATOM 1371 C CA . LEU A 1 187 ? -8.190 3.884 -2.940 1.00 95.75 187 LEU A CA 1
ATOM 1372 C C . LEU A 1 187 ? -7.386 4.884 -3.780 1.00 95.75 187 LEU A C 1
ATOM 1374 O O . LEU A 1 187 ? -7.569 4.950 -4.992 1.00 95.75 187 LEU A O 1
ATOM 1378 N N . MET A 1 188 ? -6.452 5.597 -3.149 1.00 94.62 188 MET A N 1
ATOM 1379 C CA . MET A 1 188 ? -5.644 6.611 -3.825 1.00 94.62 188 MET A CA 1
ATOM 1380 C C . MET A 1 188 ? -4.775 6.010 -4.935 1.00 94.62 188 MET A C 1
ATOM 1382 O O . MET A 1 188 ? -4.714 6.548 -6.034 1.00 94.62 188 MET A O 1
ATOM 1386 N N . GLN A 1 189 ? -4.130 4.865 -4.690 1.00 94.94 189 GLN A N 1
ATOM 1387 C CA . GLN A 1 189 ? -3.302 4.221 -5.711 1.00 94.94 189 GLN A CA 1
ATOM 1388 C C . GLN A 1 189 ? -4.124 3.733 -6.905 1.00 94.94 189 GLN A C 1
ATOM 1390 O O . GLN A 1 189 ? -3.645 3.787 -8.033 1.00 94.94 189 GLN A O 1
ATOM 1395 N N . LEU A 1 190 ? -5.355 3.266 -6.693 1.00 93.31 190 LEU A N 1
ATOM 1396 C CA . LEU A 1 190 ? -6.238 2.917 -7.804 1.00 93.31 190 LEU A CA 1
ATOM 1397 C C . LEU A 1 190 ? -6.606 4.157 -8.629 1.00 93.31 190 LEU A C 1
ATOM 1399 O O . LEU A 1 190 ? -6.666 4.079 -9.856 1.00 93.31 190 LEU A O 1
ATOM 1403 N N . GLU A 1 191 ? -6.871 5.297 -7.992 1.00 93.06 191 GLU A N 1
ATOM 1404 C CA . GLU A 1 191 ? -7.144 6.585 -8.662 1.00 93.06 191 GLU A CA 1
ATOM 1405 C C . GLU A 1 191 ? -5.945 7.063 -9.480 1.00 93.06 191 GLU A C 1
ATOM 1407 O O . GLU A 1 191 ? -6.081 7.375 -10.665 1.00 93.06 191 GLU A O 1
ATOM 1412 N N . ASP A 1 192 ? -4.755 7.000 -8.894 1.00 93.56 192 ASP A N 1
ATOM 1413 C CA . ASP A 1 192 ? -3.494 7.348 -9.544 1.00 93.56 192 ASP A CA 1
ATOM 1414 C C . ASP A 1 192 ? -3.176 6.470 -10.769 1.00 93.56 192 ASP A C 1
ATOM 1416 O O . ASP A 1 192 ? -2.612 6.947 -11.754 1.00 93.56 192 ASP A O 1
ATOM 1420 N N . LEU A 1 193 ? -3.533 5.181 -10.730 1.00 90.75 193 LEU A N 1
ATOM 1421 C CA . LEU A 1 193 ? -3.273 4.217 -11.809 1.00 90.75 193 LEU A CA 1
ATOM 1422 C C . LEU A 1 193 ? -4.287 4.289 -12.963 1.00 90.75 193 LEU A C 1
ATOM 1424 O O . LEU A 1 193 ? -4.218 3.482 -13.893 1.00 90.75 193 LEU A O 1
ATOM 1428 N N . GLY A 1 194 ? -5.205 5.258 -12.939 1.00 76.00 194 GLY A N 1
ATOM 1429 C CA . GLY A 1 194 ? -6.149 5.509 -14.027 1.00 76.00 194 GLY A CA 1
ATOM 1430 C C . GLY A 1 194 ? -7.596 5.123 -13.729 1.00 76.00 194 GLY A C 1
ATOM 1431 O O . GLY A 1 194 ? -8.416 5.144 -14.649 1.00 76.00 194 GLY A O 1
ATOM 1432 N N . SER A 1 195 ? -7.949 4.813 -12.474 1.00 59.91 195 SER A N 1
ATOM 1433 C CA . SER A 1 195 ? -9.356 4.869 -12.061 1.00 59.91 195 SER A CA 1
ATOM 1434 C C . SER A 1 195 ? -9.804 6.328 -11.935 1.00 59.91 195 SER A C 1
ATOM 1436 O O . SER A 1 195 ? -9.016 7.220 -11.619 1.00 59.91 195 SER A O 1
ATOM 1438 N N . ARG A 1 196 ? -11.071 6.625 -12.235 1.00 53.31 196 ARG A N 1
ATOM 1439 C CA . ARG A 1 196 ? -11.572 8.001 -12.131 1.00 53.31 196 ARG A CA 1
ATOM 1440 C C . ARG A 1 196 ? -11.455 8.475 -10.674 1.00 53.31 196 ARG A C 1
ATOM 1442 O O . ARG A 1 196 ? -12.065 7.860 -9.799 1.00 53.31 196 ARG A O 1
ATOM 1449 N N . HIS A 1 197 ? -10.727 9.569 -10.440 1.00 48.97 197 HIS A N 1
ATOM 1450 C CA . HIS A 1 197 ? -10.585 10.187 -9.115 1.00 48.97 197 HIS A CA 1
ATOM 1451 C C . HIS A 1 197 ? -11.958 10.463 -8.486 1.00 48.97 197 HIS A C 1
ATOM 1453 O O . HIS A 1 197 ? -12.865 10.956 -9.168 1.00 48.97 197 HIS A O 1
ATOM 1459 N N . GLY A 1 198 ? -12.124 10.110 -7.210 1.00 47.25 198 GLY A N 1
ATOM 1460 C CA . GLY A 1 198 ? -13.360 10.300 -6.451 1.00 47.25 198 GLY A CA 1
ATOM 1461 C C . GLY A 1 198 ? -14.504 9.359 -6.839 1.00 47.25 198 GLY A C 1
ATOM 1462 O O . GLY A 1 198 ? -15.614 9.514 -6.339 1.00 47.25 198 GLY A O 1
ATOM 1463 N N . SER A 1 199 ? -14.285 8.390 -7.737 1.00 41.94 199 SER A N 1
ATOM 1464 C CA . SER A 1 199 ? -15.365 7.494 -8.166 1.00 41.94 199 SER A CA 1
ATOM 1465 C C . SER A 1 199 ? -15.575 6.310 -7.223 1.00 41.94 199 SER A C 1
ATOM 1467 O O . SER A 1 199 ? -16.676 5.765 -7.194 1.00 41.94 199 SER A O 1
ATOM 1469 N N . GLY A 1 200 ? -14.546 5.847 -6.496 1.00 43.22 200 GLY A N 1
ATOM 1470 C CA . GLY A 1 200 ? -14.602 4.592 -5.723 1.00 43.22 200 GLY A CA 1
ATOM 1471 C C . GLY A 1 200 ? -15.084 3.367 -6.528 1.00 43.22 200 GLY A C 1
ATOM 1472 O O . GLY A 1 200 ? -15.365 2.319 -5.954 1.00 43.22 200 GLY A O 1
ATOM 1473 N N . THR A 1 201 ? -15.224 3.492 -7.855 1.00 36.88 201 THR A N 1
ATOM 1474 C CA . THR A 1 201 ? -16.085 2.619 -8.670 1.00 36.88 201 THR A CA 1
ATOM 1475 C C . THR A 1 201 ? -15.341 1.367 -9.128 1.00 36.88 201 THR A C 1
ATOM 1477 O O . THR A 1 201 ? -15.961 0.349 -9.413 1.00 36.88 201 THR A O 1
ATOM 1480 N N . LEU A 1 202 ? -14.005 1.383 -9.127 1.00 37.47 202 LEU A N 1
ATOM 1481 C CA . LEU A 1 202 ? -13.204 0.277 -9.660 1.00 37.47 202 LEU A CA 1
ATOM 1482 C C . LEU A 1 202 ? -13.094 -0.944 -8.727 1.00 37.47 202 LEU A C 1
ATOM 1484 O O . LEU A 1 202 ? -12.495 -1.940 -9.114 1.00 37.47 202 LEU A O 1
ATOM 1488 N N . ILE A 1 203 ? -13.698 -0.910 -7.532 1.00 39.16 203 ILE A N 1
ATOM 1489 C CA . ILE A 1 203 ? -13.642 -2.032 -6.573 1.00 39.16 203 ILE A CA 1
ATOM 1490 C C . ILE A 1 203 ? -14.901 -2.919 -6.626 1.00 39.16 203 ILE A C 1
ATOM 1492 O O . ILE A 1 203 ? -14.866 -4.039 -6.125 1.00 39.16 203 ILE A O 1
ATOM 1496 N N . LEU A 1 204 ? -16.008 -2.474 -7.239 1.00 35.00 204 LEU A N 1
ATOM 1497 C CA . LEU A 1 204 ? -17.320 -3.118 -7.047 1.00 35.00 204 LEU A CA 1
ATOM 1498 C C . LEU A 1 204 ? -18.164 -3.349 -8.309 1.00 35.00 204 LEU A C 1
ATOM 1500 O O . LEU A 1 204 ? -19.378 -3.543 -8.197 1.00 35.00 204 LEU A O 1
ATOM 1504 N N . GLU A 1 205 ? -17.571 -3.418 -9.501 1.00 25.38 205 GLU A N 1
ATOM 1505 C CA . GLU A 1 205 ? -18.278 -4.092 -10.595 1.00 25.38 205 GLU A CA 1
ATOM 1506 C C . GLU A 1 205 ? -18.188 -5.608 -10.387 1.00 25.38 205 GLU A C 1
ATOM 1508 O O . GLU A 1 205 ? -17.198 -6.264 -10.697 1.00 25.38 205 GLU A O 1
ATOM 1513 N N . ARG A 1 206 ? -19.252 -6.125 -9.761 1.00 24.25 206 ARG A N 1
ATOM 1514 C CA . ARG A 1 206 ? -19.577 -7.543 -9.592 1.00 24.25 206 ARG A CA 1
ATOM 1515 C C . ARG A 1 206 ? -19.218 -8.361 -10.839 1.00 24.25 206 ARG A C 1
ATOM 1517 O O . ARG A 1 206 ? -19.774 -8.118 -11.910 1.00 24.25 206 ARG A O 1
ATOM 1524 N N . GLN A 1 207 ? -18.420 -9.408 -10.647 1.00 30.44 207 GLN A N 1
ATOM 1525 C CA . GLN A 1 207 ? -18.768 -10.715 -11.206 1.00 30.44 207 GLN A CA 1
ATOM 1526 C C . GLN A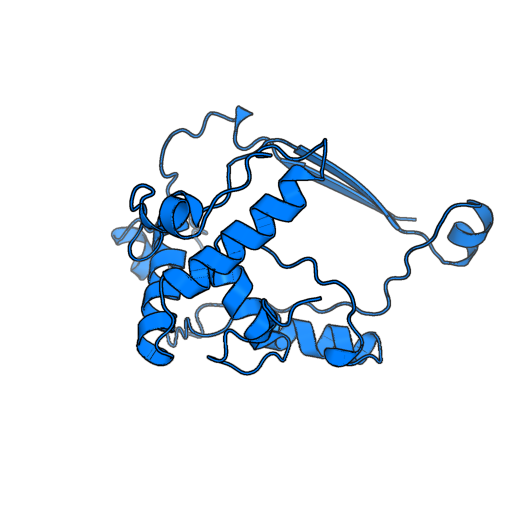 1 207 ? -19.462 -11.537 -10.124 1.00 30.44 207 GLN A C 1
ATOM 1528 O O . GLN A 1 207 ? -19.030 -11.438 -8.952 1.00 30.44 207 GLN A O 1
#

Foldseek 3Di:
DDKDKDWDDQVVVPPPDQDQPPDPPPPPCCVVCVVVSDGPLQVVQVLVVLLCVPQVDDLLLLLLLLQVVLPVLLVDPPRPRNDRDDSVRLCPADDDHPPGHPSQADDDDTDMDMDDDDDVVVVVVVPDDDDDQQFWFDDDDDCVVVPRDSQADRLLHRLVRRCVSNVHAPVVDPDDDFDRRGSSSRLRNVCSNPDPRSPSPVSDPDD

Radius of gyration: 19.08 Å; Cα contacts (8 Å, |Δi|>4): 250; chains: 1; bounding box: 41×48×45 Å

pLDDT: mean 87.36, std 15.43, range [24.25, 98.5]

Solvent-accessible surface area (backbone atoms only — not comparable to full-atom values): 12454 Å² total; per-residue (Å²): 117,48,81,48,74,51,74,48,49,62,51,80,70,64,73,77,78,84,67,62,59,83,73,63,91,80,46,89,59,40,86,76,48,56,87,70,59,57,30,68,62,48,55,53,10,51,31,41,46,50,36,28,70,76,52,64,57,47,72,67,66,38,22,50,50,41,30,54,51,16,52,56,22,48,75,36,90,84,42,92,62,46,69,66,53,51,51,65,59,31,71,69,32,59,78,72,27,71,77,37,25,50,56,40,45,56,79,83,60,60,51,69,53,73,47,80,48,60,54,69,76,56,49,66,71,66,78,58,94,79,84,83,85,60,48,66,50,79,58,83,71,74,55,63,93,77,65,67,67,64,76,63,56,38,39,54,58,10,35,59,44,18,30,58,60,41,73,52,55,70,89,72,59,89,76,82,91,69,70,59,64,28,35,56,47,36,55,38,45,44,29,38,50,70,41,66,76,76,56,82,58,91,81,68,78,78,128

Secondary structure (DSSP, 8-state):
-EEEEEEE-TTTTT--S-PPP---TT-TTHHHHGGGT--HHHHHHHHHHHHHHHH---HHHHHHHHHHHHHHHHH-TT-S------HHHHHTSPEEETTEEGGGBPPP--EEEEEEE--HHHHHHTTS---------------GGG----S--THHHHHHHHHHHHT--GGG-S------SBHHHHHHHHHHTTSPTT--GGG----

Mean predicted aligned error: 6.65 Å